Protein AF-A0A816E0A6-F1 (afdb_monomer)

pLDDT: mean 88.67, std 14.46, range [34.38, 98.56]

Nearest PDB structures (foldseek):
  7y8o-assembly1_B  TM=6.678E-01  e=7.120E-07  Streptomyces clavuligerus
  7y8m-assembly1_B  TM=6.899E-01  e=4.432E-06  Streptomyces clavuligerus
  6smt-assembly3_E  TM=6.655E-01  e=1.327E-05  Mycolicibacterium smegmatis MC2 155
  6sle-assembly4_G  TM=6.512E-01  e=1.040E-05  Aspergillus fumigatus Af293
  8bk1-assembly3_D  TM=6.855E-01  e=1.0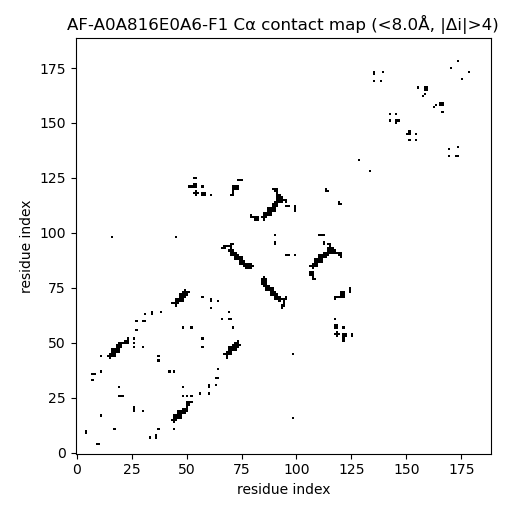54E-04  Amycolatopsis azurea

Foldseek 3Di:
DDDDQVDPLSVQVPAQEAEDEDEQVCLLVVLLVNLVSCVVDVHNRAYEDAYLYALVSQVVSCVSHDQSRYKYKYWADDAWDQPPDAIEIEIEAPCLVVVDVVVNDDSRYHYYYDYHDRRPNSVVVVVVCCVLVVLLVVLVVVLVVCVVVPNNVVVLVCCCVPPVVSSVSNCVSDPCPVPVVPPPPPPDD

Radius of gyration: 22.61 Å; Cα contacts (8 Å, |Δi|>4): 252; chains: 1; bounding box: 58×34×60 Å

InterPro domains:
  IPR008927 6-phosphogluconate dehydrogenase-like, C-terminal domain superfamily [SSF48179] (119-179)
  IPR013328 6-phosphogluconate dehydrogenase, domain 2 [G3DSA:1.10.1040.10] (126-185)
  IPR036291 NAD(P)-binding domain superfamily [SSF51735] (8-117)

Structure (mmCIF, N/CA/C/O backbone):
data_AF-A0A816E0A6-F1
#
_entry.id   AF-A0A816E0A6-F1
#
loop_
_atom_site.group_PDB
_atom_site.id
_atom_site.type_symbol
_atom_site.label_atom_id
_atom_site.label_alt_id
_atom_site.label_comp_id
_atom_site.label_asym_id
_atom_site.label_entity_id
_atom_site.label_seq_id
_atom_site.pdbx_PDB_ins_code
_atom_site.Cartn_x
_atom_site.Cartn_y
_atom_site.Cartn_z
_atom_site.occupancy
_atom_site.B_iso_or_equiv
_atom_site.auth_seq_id
_atom_site.auth_comp_id
_atom_site.auth_asym_id
_atom_site.auth_atom_id
_atom_site.pdbx_PDB_model_num
ATOM 1 N N . GLY A 1 1 ? -9.279 18.408 14.940 1.00 79.19 1 GLY A N 1
ATOM 2 C CA . GLY A 1 1 ? -7.801 18.453 14.982 1.00 79.19 1 GLY A CA 1
ATOM 3 C C . GLY A 1 1 ? -7.264 17.123 15.479 1.00 79.19 1 GLY A C 1
ATOM 4 O O . GLY A 1 1 ? -8.075 16.257 15.780 1.00 79.19 1 GLY A O 1
ATOM 5 N N . ILE A 1 2 ? -5.938 16.960 15.546 1.00 90.94 2 ILE A N 1
ATOM 6 C CA . ILE A 1 2 ? -5.271 15.759 16.088 1.00 90.94 2 ILE A CA 1
ATOM 7 C C . ILE A 1 2 ? -5.113 15.929 17.603 1.00 90.94 2 ILE A C 1
ATOM 9 O O . ILE A 1 2 ? -4.754 17.016 18.053 1.00 90.94 2 ILE A O 1
ATOM 13 N N . ILE A 1 3 ? -5.412 14.882 18.372 1.00 93.88 3 ILE A N 1
ATOM 14 C CA . ILE A 1 3 ? -5.282 14.863 19.833 1.00 93.88 3 ILE A CA 1
ATOM 15 C C . ILE A 1 3 ? -4.375 13.690 20.192 1.00 93.88 3 ILE A C 1
ATOM 17 O O . ILE A 1 3 ? -4.670 12.565 19.796 1.00 93.88 3 ILE A O 1
ATOM 21 N N . ASP A 1 4 ? -3.296 13.961 20.920 1.00 94.62 4 ASP A N 1
ATOM 22 C CA . ASP A 1 4 ? -2.437 12.922 21.487 1.00 94.62 4 ASP A CA 1
ATOM 23 C C . ASP A 1 4 ? -3.166 12.228 22.650 1.00 94.62 4 ASP A C 1
ATOM 25 O O . ASP A 1 4 ? -3.800 12.895 23.472 1.00 94.62 4 ASP A O 1
ATOM 29 N N . THR A 1 5 ? -3.148 10.896 22.681 1.00 92.06 5 THR A N 1
ATOM 30 C CA . THR A 1 5 ? -3.867 10.085 23.675 1.00 92.06 5 THR A CA 1
ATOM 31 C C . THR A 1 5 ? -2.972 9.560 24.794 1.00 92.06 5 THR A C 1
ATOM 33 O O . THR A 1 5 ? -3.483 8.864 25.663 1.00 92.06 5 THR A O 1
ATOM 36 N N . GLU A 1 6 ? -1.673 9.884 24.813 1.00 92.38 6 GLU A N 1
ATOM 37 C CA . GLU A 1 6 ? -0.671 9.510 25.841 1.00 92.38 6 GLU A CA 1
ATOM 38 C C . GLU A 1 6 ? -0.468 7.989 26.081 1.00 92.38 6 GLU A C 1
ATOM 40 O O . GLU A 1 6 ? 0.557 7.583 26.626 1.00 92.38 6 GLU A O 1
ATOM 45 N N . SER A 1 7 ? -1.404 7.129 25.656 1.00 92.38 7 SER A N 1
ATOM 46 C CA . SER A 1 7 ? -1.396 5.666 25.781 1.00 92.38 7 SER A CA 1
ATOM 47 C C . SER A 1 7 ? -2.252 4.989 24.698 1.00 92.38 7 SER A C 1
ATOM 49 O O . SER A 1 7 ? -3.134 5.612 24.091 1.00 92.38 7 SER A O 1
ATOM 51 N N . ASP A 1 8 ? -2.011 3.693 24.480 1.00 92.12 8 ASP A N 1
ATOM 52 C CA . ASP A 1 8 ? -2.797 2.859 23.563 1.00 92.12 8 ASP A CA 1
ATOM 53 C C . ASP A 1 8 ? -4.211 2.598 24.107 1.00 92.12 8 ASP A C 1
ATOM 55 O O . ASP A 1 8 ? -5.175 2.535 23.343 1.00 92.12 8 ASP A O 1
ATOM 59 N N . GLU A 1 9 ? -4.362 2.459 25.425 1.00 90.88 9 GLU A N 1
ATOM 60 C CA . GLU A 1 9 ? -5.650 2.228 26.076 1.00 90.88 9 GLU A CA 1
ATOM 61 C C . GLU A 1 9 ? -6.596 3.412 25.896 1.00 90.88 9 GLU A C 1
ATOM 63 O O . GLU A 1 9 ? -7.768 3.220 25.564 1.00 90.88 9 GLU A O 1
ATOM 68 N N . GLU A 1 10 ? -6.096 4.635 26.073 1.00 92.00 10 GLU A N 1
ATOM 69 C CA . GLU A 1 10 ? -6.901 5.837 25.864 1.00 92.00 10 GLU A CA 1
ATOM 70 C C . GLU A 1 10 ? -7.250 6.025 24.385 1.00 92.00 10 GLU A C 1
ATOM 72 O O . GLU A 1 10 ? -8.363 6.452 24.066 1.00 92.00 10 GLU A O 1
ATOM 77 N N . LEU A 1 11 ? -6.349 5.642 23.471 1.00 92.81 11 LEU A N 1
ATOM 78 C CA . LEU A 1 11 ? -6.656 5.611 22.042 1.00 92.81 11 LEU A CA 1
ATOM 79 C C . LEU A 1 11 ? -7.817 4.655 21.751 1.00 92.81 11 LEU A C 1
ATOM 81 O O . LEU A 1 11 ? -8.803 5.052 21.132 1.00 92.81 11 LEU A O 1
ATOM 85 N N . LEU A 1 12 ? -7.736 3.419 22.246 1.00 91.44 12 LEU A N 1
ATOM 86 C CA . LEU A 1 12 ? -8.767 2.394 22.063 1.00 91.44 12 LEU A CA 1
ATOM 87 C C . LEU A 1 12 ? -10.102 2.765 22.715 1.00 91.44 12 LEU A C 1
ATOM 89 O O . LEU A 1 12 ? -11.156 2.412 22.196 1.00 91.44 12 LEU A O 1
ATOM 93 N N . ARG A 1 13 ? -10.082 3.503 23.830 1.00 89.50 13 ARG A N 1
ATOM 94 C CA . ARG A 1 13 ? -11.302 3.993 24.489 1.00 89.50 13 ARG A CA 1
ATOM 95 C C . ARG A 1 13 ? -12.028 5.056 23.661 1.00 89.50 13 ARG A C 1
ATOM 97 O O . ARG A 1 13 ? -13.235 5.233 23.819 1.00 89.50 13 ARG A O 1
ATOM 104 N N . ARG A 1 14 ? -11.298 5.806 22.832 1.00 91.00 14 ARG A N 1
ATOM 105 C CA . ARG A 1 14 ? -11.819 6.960 22.083 1.00 91.00 14 ARG A CA 1
ATOM 106 C C . ARG A 1 14 ? -12.062 6.685 20.604 1.00 91.00 14 ARG A C 1
ATOM 108 O O . ARG A 1 14 ? -12.790 7.459 19.987 1.00 91.00 14 ARG A O 1
ATOM 115 N N . ALA A 1 15 ? -11.435 5.658 20.038 1.00 92.31 15 ALA A N 1
ATOM 116 C CA . ALA A 1 15 ? -11.454 5.389 18.608 1.00 92.31 15 ALA A CA 1
ATOM 117 C C . ALA A 1 15 ? -12.214 4.100 18.263 1.00 92.31 15 ALA A C 1
ATOM 119 O O . ALA A 1 15 ? -11.897 3.011 18.742 1.00 92.31 15 ALA A O 1
ATOM 120 N N . ASP A 1 16 ? -13.164 4.222 17.336 1.00 92.38 16 ASP A N 1
ATOM 121 C CA . ASP A 1 16 ? -13.840 3.078 16.713 1.00 92.38 16 ASP A CA 1
ATOM 122 C C . ASP A 1 16 ? -12.975 2.412 15.628 1.00 92.38 16 ASP A C 1
ATOM 124 O O . ASP A 1 16 ? -13.177 1.247 15.285 1.00 92.38 16 ASP A O 1
ATOM 128 N N . ILE A 1 17 ? -12.010 3.149 15.069 1.00 95.19 17 ILE A N 1
ATOM 129 C CA . ILE A 1 17 ? -11.113 2.697 14.001 1.00 95.19 17 ILE A CA 1
ATOM 130 C C . ILE A 1 17 ? -9.689 3.160 14.312 1.00 95.19 17 ILE A C 1
ATOM 132 O O . ILE A 1 17 ? -9.453 4.345 14.549 1.00 95.19 17 ILE A O 1
ATOM 136 N N . ILE A 1 18 ? -8.738 2.230 14.260 1.00 95.94 18 ILE A N 1
ATOM 137 C CA . ILE A 1 18 ? -7.301 2.483 14.388 1.00 95.94 18 ILE A CA 1
ATOM 138 C C . ILE A 1 18 ? -6.662 2.335 13.012 1.00 95.94 18 ILE A C 1
ATOM 140 O O . ILE A 1 18 ? -6.684 1.251 12.438 1.00 95.94 18 ILE A O 1
ATOM 144 N N . LEU A 1 19 ? -6.069 3.409 12.492 1.00 96.50 19 LEU A N 1
ATOM 145 C CA . LEU A 1 19 ? -5.290 3.369 11.253 1.00 96.50 19 LEU A CA 1
ATOM 146 C C . LEU A 1 19 ? -3.807 3.195 11.596 1.00 96.50 19 LEU A C 1
ATOM 148 O O . LEU A 1 19 ? -3.191 4.102 12.154 1.00 96.50 19 LEU A O 1
ATOM 152 N N . SER A 1 20 ? -3.227 2.041 11.271 1.00 97.75 20 SER A N 1
ATOM 153 C CA . SER A 1 20 ? -1.805 1.770 11.494 1.00 97.75 20 SER A CA 1
ATOM 154 C C . SER A 1 20 ? -0.983 2.145 10.266 1.00 97.75 20 SER A C 1
ATOM 156 O O . SER A 1 20 ? -1.036 1.461 9.244 1.00 97.75 20 SER A O 1
ATOM 158 N N . ILE A 1 21 ? -0.230 3.242 10.378 1.00 96.38 21 ILE A N 1
ATOM 159 C CA . ILE A 1 21 ? 0.693 3.742 9.353 1.00 96.38 21 ILE A CA 1
ATOM 160 C C . ILE A 1 21 ? 2.046 4.001 10.027 1.00 96.38 21 ILE A C 1
ATOM 162 O O . ILE A 1 21 ? 2.329 5.098 10.505 1.00 96.38 21 ILE A O 1
ATOM 166 N N . VAL A 1 22 ? 2.869 2.963 10.098 1.00 96.94 22 VAL A N 1
ATOM 167 C CA . VAL A 1 22 ? 4.199 2.949 10.717 1.00 96.94 22 VAL A CA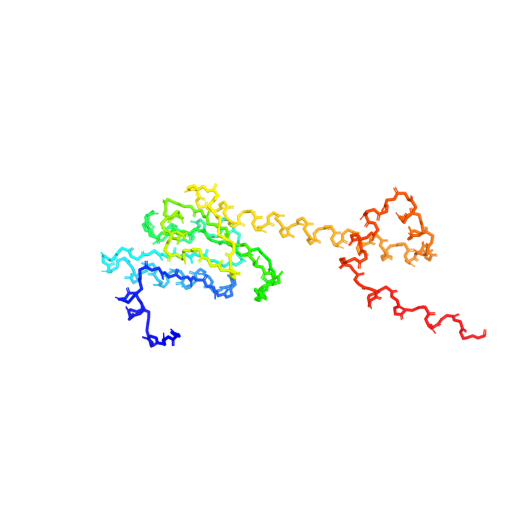 1
ATOM 168 C C . VAL A 1 22 ? 5.245 2.421 9.731 1.00 96.94 22 VAL A C 1
ATOM 170 O O . VAL A 1 22 ? 4.959 2.165 8.556 1.00 96.94 22 VAL A O 1
ATOM 173 N N . SER A 1 23 ? 6.495 2.273 10.176 1.00 96.12 23 SER A N 1
ATOM 174 C CA . SER A 1 23 ? 7.504 1.617 9.346 1.00 96.12 23 SER A CA 1
ATOM 175 C C . SER A 1 23 ? 7.166 0.124 9.155 1.00 96.12 23 SER A C 1
ATOM 177 O O . SER A 1 23 ? 6.683 -0.523 10.089 1.00 96.12 23 SER A O 1
ATOM 179 N N . PRO A 1 24 ? 7.447 -0.483 7.982 1.00 94.94 24 PRO A N 1
ATOM 180 C CA . PRO A 1 24 ? 7.173 -1.907 7.751 1.00 94.94 24 PRO A CA 1
ATOM 181 C C . PRO A 1 24 ? 7.805 -2.845 8.790 1.00 94.94 24 PRO A C 1
ATOM 183 O O . PRO A 1 24 ? 7.239 -3.886 9.108 1.00 94.94 24 PRO A O 1
ATOM 186 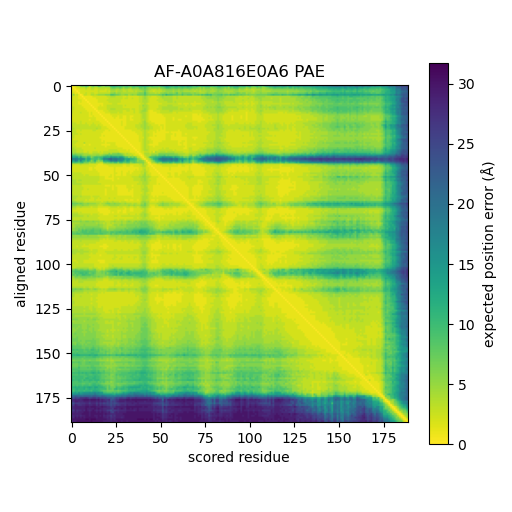N N . SER A 1 25 ? 8.962 -2.467 9.344 1.00 96.44 25 SER A N 1
ATOM 187 C CA . SER A 1 25 ? 9.650 -3.207 10.408 1.00 96.44 25 SER A CA 1
ATOM 188 C C . SER A 1 25 ? 8.911 -3.197 11.747 1.00 96.44 25 SER A C 1
ATOM 190 O O . SER A 1 25 ? 9.100 -4.108 12.547 1.00 96.44 25 SER A O 1
ATOM 192 N N . GLU A 1 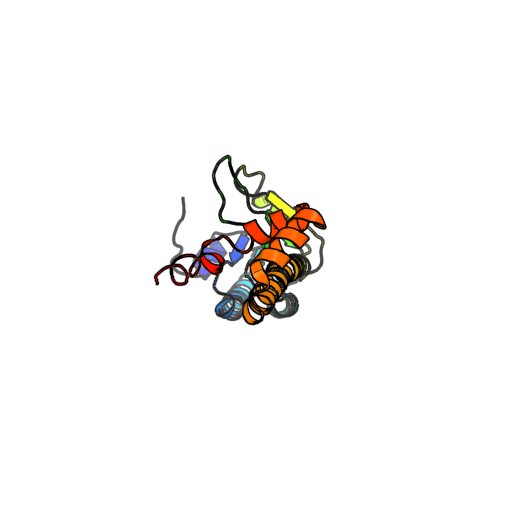26 ? 8.080 -2.187 12.003 1.00 97.75 26 GLU A N 1
ATOM 193 C CA . GLU A 1 26 ? 7.346 -2.026 13.263 1.00 97.75 26 GLU A CA 1
ATOM 194 C C . GLU A 1 26 ? 5.914 -2.560 13.189 1.00 97.75 26 GLU A C 1
ATOM 196 O O . GLU A 1 26 ? 5.327 -2.850 14.232 1.00 97.75 26 GLU A O 1
ATOM 201 N N . ALA A 1 27 ? 5.367 -2.736 11.981 1.00 97.75 27 ALA A N 1
ATOM 202 C CA . ALA A 1 27 ? 3.973 -3.117 11.743 1.00 97.75 27 ALA A CA 1
ATOM 203 C C . ALA A 1 27 ? 3.522 -4.312 12.602 1.00 97.75 27 ALA A C 1
ATOM 205 O O . ALA A 1 27 ? 2.529 -4.224 13.322 1.00 97.75 27 ALA A O 1
ATOM 206 N N . ALA A 1 28 ? 4.297 -5.402 12.605 1.00 97.69 28 ALA A N 1
ATOM 207 C CA . ALA A 1 28 ? 3.969 -6.598 13.379 1.00 97.69 28 ALA A CA 1
ATOM 208 C C . ALA A 1 28 ? 4.015 -6.361 14.899 1.00 97.69 28 ALA A C 1
ATOM 210 O O . ALA A 1 28 ? 3.141 -6.832 15.624 1.00 97.69 28 ALA A O 1
ATOM 211 N N . ALA A 1 29 ? 5.010 -5.613 15.386 1.00 97.69 29 ALA A N 1
ATOM 212 C CA . ALA A 1 29 ? 5.160 -5.321 16.812 1.00 97.69 29 ALA A CA 1
ATOM 213 C C . ALA A 1 29 ? 4.011 -4.438 17.323 1.00 97.69 29 ALA A C 1
ATOM 215 O O . ALA A 1 29 ? 3.419 -4.729 18.364 1.00 97.69 29 ALA A O 1
ATOM 216 N N . VAL A 1 30 ? 3.662 -3.395 16.565 1.00 97.56 30 VAL A N 1
ATOM 217 C CA . VAL A 1 30 ? 2.544 -2.498 16.881 1.00 97.56 30 VAL A CA 1
ATOM 218 C C . VAL A 1 30 ? 1.224 -3.260 16.836 1.00 97.56 30 VAL A C 1
ATOM 220 O O . VAL A 1 30 ? 0.448 -3.193 17.786 1.00 97.56 30 VAL A O 1
ATO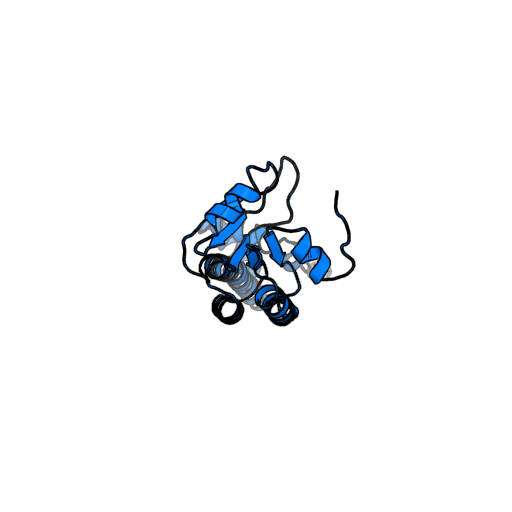M 223 N N . ALA A 1 31 ? 0.969 -4.039 15.787 1.00 97.25 31 ALA A N 1
ATOM 224 C CA . ALA A 1 31 ? -0.269 -4.799 15.683 1.00 97.25 31 ALA A CA 1
ATOM 225 C C . ALA A 1 31 ? -0.405 -5.846 16.799 1.00 97.25 31 ALA A C 1
ATOM 227 O O . ALA A 1 31 ? -1.470 -5.967 17.398 1.00 97.25 31 ALA A O 1
ATOM 228 N N . HIS A 1 32 ? 0.679 -6.539 17.164 1.00 95.94 32 HIS A N 1
ATOM 229 C CA . HIS A 1 32 ? 0.661 -7.460 18.299 1.00 95.94 32 HIS A CA 1
ATOM 230 C C . HIS A 1 32 ? 0.328 -6.737 19.614 1.00 95.94 32 HIS A C 1
ATOM 232 O O . HIS A 1 32 ? -0.514 -7.212 20.379 1.00 95.94 32 HIS A O 1
ATOM 238 N N . ARG A 1 33 ? 0.916 -5.558 19.855 1.00 95.12 33 ARG A N 1
ATOM 239 C CA . ARG A 1 33 ? 0.601 -4.714 21.017 1.00 95.12 33 ARG A CA 1
ATOM 240 C C . ARG A 1 33 ? -0.896 -4.385 21.075 1.00 95.12 33 ARG A C 1
ATOM 242 O O . ARG A 1 33 ? -1.542 -4.698 22.073 1.00 95.12 33 ARG A O 1
ATOM 249 N N . PHE A 1 34 ? -1.473 -3.884 19.981 1.00 95.12 34 PHE A N 1
ATOM 250 C CA . PHE A 1 34 ? -2.905 -3.564 19.901 1.00 95.12 34 PHE A CA 1
ATOM 251 C C . PHE A 1 34 ? -3.811 -4.792 20.029 1.00 95.12 34 PHE A C 1
ATOM 253 O O . PHE A 1 34 ? -4.808 -4.728 20.746 1.00 95.12 34 PHE A O 1
ATOM 260 N N . SER A 1 35 ? -3.448 -5.926 19.424 1.00 94.50 35 SER A N 1
ATOM 261 C CA . SER A 1 35 ? -4.229 -7.166 19.525 1.00 94.50 35 SER A CA 1
ATOM 262 C C . SER A 1 35 ? -4.430 -7.604 20.981 1.00 94.50 35 SER A C 1
ATOM 264 O O . SER A 1 35 ? -5.528 -8.000 21.373 1.00 94.50 35 SER A O 1
ATOM 266 N N . ARG A 1 36 ? -3.406 -7.430 21.832 1.00 92.62 36 ARG A N 1
ATOM 267 C CA . ARG A 1 36 ? -3.487 -7.741 23.264 1.00 92.62 36 ARG A CA 1
ATOM 268 C C . ARG A 1 36 ? -4.456 -6.810 23.986 1.00 92.62 36 ARG A C 1
ATOM 270 O O . ARG A 1 36 ? -5.330 -7.304 24.693 1.00 92.62 36 ARG A O 1
ATOM 277 N N . HIS A 1 37 ? -4.360 -5.497 23.782 1.00 90.81 37 HIS A N 1
ATOM 278 C CA . HIS A 1 37 ? -5.283 -4.542 24.409 1.00 90.81 37 HIS A CA 1
ATOM 279 C C . HIS A 1 37 ? -6.734 -4.741 23.938 1.00 90.81 37 HIS A C 1
ATOM 281 O O . HIS A 1 37 ? -7.658 -4.697 24.750 1.00 90.81 37 HIS A O 1
ATOM 287 N N . MET A 1 38 ? -6.939 -5.033 22.652 1.00 90.62 38 MET A N 1
ATOM 288 C CA . MET A 1 38 ? -8.262 -5.293 22.073 1.00 90.62 38 MET A CA 1
ATOM 289 C C . MET A 1 38 ? -8.853 -6.637 22.516 1.00 90.62 38 MET A C 1
ATOM 291 O O . MET A 1 38 ? -10.063 -6.757 22.641 1.00 90.62 38 MET A O 1
ATOM 295 N N . SER A 1 39 ? -8.033 -7.645 22.819 1.00 85.38 39 SER A N 1
ATOM 296 C CA . SER A 1 39 ? -8.538 -8.905 23.388 1.00 85.38 39 SER A CA 1
ATOM 297 C C . SER A 1 39 ? -9.077 -8.744 24.819 1.00 85.38 39 SER A C 1
ATOM 299 O O . SER A 1 39 ? -9.993 -9.458 25.228 1.00 85.38 39 SER A O 1
ATOM 301 N N . LEU A 1 40 ? -8.525 -7.790 25.578 1.00 78.69 40 LEU A N 1
ATOM 302 C CA . LEU A 1 40 ? -8.908 -7.504 26.964 1.00 78.69 40 LEU A CA 1
ATOM 303 C C . LEU A 1 40 ? -10.135 -6.586 27.046 1.00 78.69 40 LEU A C 1
ATOM 305 O O . LEU A 1 40 ? -10.950 -6.717 27.959 1.00 78.69 40 LEU A O 1
ATOM 309 N N . ASN A 1 41 ? -10.286 -5.688 26.073 1.00 66.94 41 ASN A N 1
ATOM 310 C CA . ASN A 1 41 ? -11.394 -4.749 25.976 1.00 66.94 41 ASN A CA 1
ATOM 311 C C . ASN A 1 41 ? -12.390 -5.231 24.917 1.00 66.94 41 ASN A C 1
ATOM 313 O O . ASN A 1 41 ? -12.096 -5.178 23.732 1.00 66.94 41 ASN A O 1
ATOM 317 N N . ARG A 1 42 ? -13.600 -5.648 25.317 1.00 62.81 42 ARG A N 1
ATOM 318 C CA . ARG A 1 42 ? -14.673 -6.109 24.402 1.00 62.81 42 ARG A CA 1
ATOM 319 C C . ARG A 1 42 ? -15.307 -4.987 23.551 1.00 62.81 42 ARG A C 1
ATOM 321 O O . ARG A 1 42 ? -16.525 -4.946 23.391 1.00 62.81 42 ARG A O 1
ATOM 328 N N . GLY A 1 43 ? -14.509 -4.038 23.073 1.00 67.50 43 GLY A N 1
ATOM 329 C CA . GLY A 1 43 ? -14.946 -2.970 22.180 1.00 67.50 43 GLY A CA 1
ATOM 330 C C . GLY A 1 43 ? -15.091 -3.450 20.734 1.00 67.50 43 GLY A C 1
ATOM 331 O O . GLY A 1 43 ? -14.488 -4.440 20.332 1.00 67.50 43 GLY A O 1
ATOM 332 N N . ASN A 1 44 ? -15.862 -2.704 19.940 1.00 81.94 44 ASN A N 1
ATOM 333 C CA . ASN A 1 44 ? -16.060 -2.940 18.502 1.00 81.94 44 ASN A CA 1
ATOM 334 C C . ASN A 1 44 ? -15.016 -2.210 17.631 1.00 81.94 44 ASN A C 1
ATOM 336 O O . ASN A 1 44 ? -15.306 -1.864 16.481 1.00 81.94 44 ASN A O 1
ATOM 340 N N . THR A 1 45 ? -13.835 -1.923 18.186 1.00 92.81 45 THR A N 1
ATOM 341 C CA . THR A 1 45 ? -12.779 -1.191 17.483 1.00 92.81 45 THR A CA 1
ATOM 342 C C . THR A 1 45 ? -12.215 -2.037 16.344 1.00 92.81 45 THR A C 1
ATOM 344 O O . THR A 1 45 ? -11.977 -3.234 16.507 1.00 92.81 45 THR A O 1
ATOM 347 N N . ILE A 1 46 ? -11.985 -1.413 15.190 1.00 96.00 46 ILE A N 1
ATOM 348 C CA . ILE A 1 46 ? -11.401 -2.061 14.012 1.00 96.00 46 ILE A CA 1
ATOM 349 C C . ILE A 1 46 ? -9.959 -1.588 13.850 1.00 96.00 46 ILE A C 1
ATOM 351 O O . ILE A 1 46 ? -9.702 -0.389 13.749 1.00 96.00 46 ILE A O 1
ATOM 355 N N . TYR A 1 47 ? -9.021 -2.528 13.793 1.00 97.44 47 TYR A N 1
ATOM 356 C CA . TYR A 1 47 ? -7.635 -2.265 13.436 1.00 97.44 47 TYR A CA 1
ATOM 357 C C . TYR A 1 47 ? -7.467 -2.349 11.918 1.00 97.44 47 TYR A C 1
ATOM 359 O O . TYR A 1 47 ? -7.767 -3.374 11.309 1.00 97.44 47 TYR A O 1
ATOM 367 N N . VAL A 1 48 ? -6.983 -1.275 11.303 1.00 98.25 48 VAL A N 1
ATOM 368 C CA . VAL A 1 48 ? -6.708 -1.201 9.868 1.00 98.25 48 VAL A CA 1
ATOM 369 C C . VAL A 1 48 ? -5.200 -1.159 9.677 1.00 98.25 48 VAL A C 1
ATOM 371 O O . VAL A 1 48 ? -4.548 -0.166 10.009 1.00 98.25 48 VAL A O 1
ATOM 374 N N . ASP A 1 49 ? -4.636 -2.238 9.151 1.00 98.19 49 ASP A N 1
ATOM 375 C CA . ASP A 1 49 ? -3.221 -2.297 8.798 1.00 98.19 49 ASP A CA 1
ATOM 376 C C . ASP A 1 49 ? -3.013 -1.619 7.446 1.00 98.19 49 ASP A C 1
ATOM 378 O O . ASP A 1 49 ? -3.451 -2.139 6.431 1.00 98.19 49 ASP A O 1
ATOM 382 N N . MET A 1 50 ? -2.383 -0.443 7.426 1.00 97.50 50 MET A N 1
ATOM 383 C CA . MET A 1 50 ? -2.109 0.317 6.200 1.00 97.50 50 MET A CA 1
ATOM 384 C C . MET A 1 50 ? -0.614 0.346 5.856 1.00 97.50 50 MET A C 1
ATOM 386 O O . MET A 1 50 ? -0.146 1.214 5.108 1.00 97.50 50 MET A O 1
ATOM 390 N N . ASN A 1 51 ? 0.160 -0.573 6.435 1.00 97.50 51 ASN A N 1
ATOM 391 C CA . ASN A 1 51 ? 1.609 -0.588 6.317 1.00 97.50 51 ASN A CA 1
ATOM 392 C C . ASN A 1 51 ? 2.066 -1.165 4.970 1.00 97.50 51 ASN A C 1
ATOM 394 O O . ASN A 1 51 ? 1.410 -1.999 4.351 1.00 97.50 51 ASN A O 1
ATOM 398 N N . ALA A 1 52 ? 3.248 -0.754 4.504 1.00 94.75 52 ALA A N 1
ATOM 399 C CA . ALA A 1 52 ? 3.832 -1.271 3.264 1.00 94.75 52 ALA A CA 1
ATOM 400 C C . ALA A 1 52 ? 4.500 -2.646 3.479 1.00 94.75 52 ALA A C 1
ATOM 402 O O . ALA A 1 52 ? 5.725 -2.764 3.407 1.00 94.75 52 ALA A O 1
ATOM 403 N N . ILE A 1 53 ? 3.693 -3.672 3.755 1.00 96.88 53 ILE A N 1
ATOM 404 C CA . ILE A 1 53 ? 4.127 -5.048 4.042 1.00 96.88 53 ILE A CA 1
ATOM 405 C C . ILE A 1 53 ? 3.581 -6.053 3.016 1.00 96.88 53 ILE A C 1
ATOM 407 O O . ILE A 1 53 ? 2.765 -5.720 2.159 1.00 96.88 53 ILE A O 1
ATOM 411 N N . ALA A 1 54 ? 4.084 -7.289 3.058 1.00 96.81 54 ALA A N 1
ATOM 412 C CA . ALA A 1 54 ? 3.638 -8.346 2.156 1.00 96.81 54 ALA A CA 1
ATOM 413 C C . ALA A 1 54 ? 2.261 -8.904 2.574 1.00 96.81 54 ALA A C 1
ATOM 415 O O . ALA A 1 54 ? 1.960 -8.928 3.772 1.00 96.81 54 ALA A O 1
ATOM 416 N N . PRO A 1 55 ? 1.467 -9.451 1.631 1.00 97.69 55 PRO A N 1
ATOM 417 C CA . PRO A 1 55 ? 0.182 -10.089 1.935 1.00 97.69 55 PRO A CA 1
ATOM 418 C C . PRO A 1 55 ? 0.289 -11.162 3.021 1.00 97.69 55 PRO A C 1
ATOM 420 O O . PRO A 1 55 ? -0.517 -11.216 3.940 1.00 97.69 55 PRO A O 1
ATOM 423 N N . GLN A 1 56 ? 1.340 -11.984 2.975 1.00 97.94 56 GLN A N 1
ATOM 424 C CA . GLN A 1 56 ? 1.575 -13.025 3.975 1.00 97.94 56 GLN A CA 1
ATOM 425 C C . GLN A 1 56 ? 1.818 -12.432 5.368 1.00 97.94 56 GLN A C 1
ATOM 427 O O . GLN A 1 56 ? 1.386 -13.006 6.366 1.00 97.94 56 GLN A O 1
ATOM 432 N N . THR A 1 57 ? 2.488 -11.277 5.442 1.00 97.75 57 THR A N 1
ATOM 433 C CA . THR A 1 57 ? 2.742 -10.578 6.703 1.00 97.75 57 THR A CA 1
ATOM 434 C C . THR A 1 57 ? 1.447 -10.025 7.284 1.00 97.75 57 THR A C 1
ATOM 436 O O . THR A 1 57 ? 1.184 -10.277 8.456 1.00 97.75 57 THR A O 1
ATOM 439 N N . THR A 1 58 ? 0.611 -9.344 6.490 1.00 98.19 58 THR A N 1
ATOM 440 C CA . THR A 1 58 ? -0.669 -8.826 7.007 1.00 98.19 58 THR A CA 1
ATOM 441 C C . THR A 1 58 ? -1.620 -9.961 7.404 1.00 98.19 58 THR A C 1
ATOM 443 O O . THR A 1 58 ? -2.210 -9.904 8.478 1.00 98.19 58 THR A O 1
ATOM 446 N N . CYS A 1 59 ? -1.666 -11.076 6.659 1.00 97.94 59 CYS A N 1
ATOM 447 C CA . CYS A 1 59 ? -2.431 -12.262 7.067 1.00 97.94 59 CYS A CA 1
ATOM 448 C C . CYS A 1 59 ? -1.939 -12.854 8.399 1.00 97.94 59 CYS A C 1
ATOM 450 O O . CYS A 1 59 ? -2.745 -13.224 9.251 1.00 97.94 59 CYS A O 1
ATOM 452 N N . SER A 1 60 ? -0.619 -12.920 8.608 1.00 98.00 60 SER A N 1
ATOM 453 C CA . SER A 1 60 ? -0.039 -13.379 9.877 1.00 98.00 60 SER A CA 1
ATOM 454 C C . SER A 1 60 ? -0.284 -12.406 11.032 1.00 98.00 60 SER A C 1
ATOM 456 O O . SER A 1 60 ? -0.313 -12.822 12.187 1.00 98.00 60 SER A O 1
ATOM 458 N N . ILE A 1 61 ? -0.410 -11.110 10.752 1.00 97.75 61 ILE A N 1
ATOM 459 C CA . ILE A 1 61 ? -0.787 -10.117 11.755 1.00 97.75 61 ILE A CA 1
ATOM 460 C C . ILE A 1 61 ? -2.266 -10.289 12.112 1.00 97.75 61 ILE A C 1
ATOM 462 O O . ILE A 1 61 ? -2.593 -10.370 13.297 1.00 97.75 61 ILE A O 1
ATOM 466 N N . ALA A 1 62 ? -3.130 -10.410 11.103 1.00 97.44 62 ALA A N 1
ATOM 467 C CA . ALA A 1 62 ? -4.574 -10.553 11.244 1.00 97.44 62 ALA A CA 1
ATOM 468 C C . ALA A 1 62 ? -4.971 -11.752 12.113 1.00 97.44 62 ALA A C 1
ATOM 470 O O . ALA A 1 62 ? -5.940 -11.660 12.858 1.00 97.44 62 ALA A O 1
ATOM 471 N N . SER A 1 63 ? -4.194 -12.842 12.108 1.00 96.31 63 SER A N 1
ATOM 472 C CA . SER A 1 63 ? -4.466 -14.016 12.953 1.00 96.31 63 SER A CA 1
ATOM 473 C C . SER A 1 63 ? -4.370 -13.751 14.462 1.00 96.31 63 SER A C 1
ATOM 475 O O . SER A 1 63 ? -4.756 -14.609 15.251 1.00 96.31 63 SER A O 1
ATOM 477 N N . ASN A 1 64 ? -3.836 -12.599 14.882 1.00 94.88 64 ASN A N 1
ATOM 478 C CA . ASN A 1 64 ? -3.829 -12.177 16.288 1.00 94.88 64 ASN A CA 1
ATOM 479 C C . ASN A 1 64 ? -5.119 -11.447 16.696 1.00 94.88 64 ASN A C 1
ATOM 481 O O . ASN A 1 64 ? -5.310 -11.162 17.876 1.00 94.88 64 ASN A O 1
ATOM 485 N N . PHE A 1 65 ? -5.986 -11.121 15.739 1.00 94.62 65 PHE A N 1
ATOM 486 C CA . PHE A 1 65 ? -7.233 -10.402 15.954 1.00 94.62 65 PHE A CA 1
ATOM 487 C C . PHE A 1 65 ? -8.427 -11.329 15.723 1.00 94.62 65 PHE A C 1
ATOM 489 O O . PHE A 1 65 ? -8.347 -12.316 14.990 1.00 94.62 65 PHE A O 1
ATOM 496 N N . SER A 1 66 ? -9.566 -10.987 16.324 1.00 90.81 66 SER A N 1
ATOM 497 C CA . SER A 1 66 ? -10.849 -11.533 15.881 1.00 90.81 66 SER A CA 1
ATOM 498 C C . SER A 1 66 ? -11.095 -11.135 14.425 1.00 90.81 66 SER A C 1
ATOM 500 O O . SER A 1 66 ? -10.724 -10.038 14.011 1.00 90.81 66 SER A O 1
ATOM 502 N N . GLU A 1 67 ? -11.764 -12.000 13.667 1.00 83.00 67 GLU A N 1
ATOM 503 C CA . GLU A 1 67 ? -12.007 -11.807 12.230 1.00 83.00 67 GLU A CA 1
ATOM 504 C C . GLU A 1 67 ? -12.710 -10.472 11.907 1.00 83.00 67 GLU A C 1
ATOM 506 O O . GLU A 1 67 ? -12.421 -9.838 10.897 1.00 83.00 67 GLU A O 1
ATOM 511 N N . ASP A 1 68 ? -13.563 -10.001 12.819 1.00 87.75 68 ASP A N 1
ATOM 512 C CA . ASP A 1 68 ? -14.325 -8.752 12.706 1.00 87.75 68 ASP A CA 1
ATOM 513 C C . ASP A 1 68 ? -13.582 -7.515 13.268 1.00 87.75 68 ASP A C 1
ATOM 515 O O . ASP A 1 68 ? -14.120 -6.409 13.331 1.00 87.75 68 ASP A O 1
ATOM 519 N N . CYS A 1 69 ? -12.330 -7.667 13.699 1.00 93.88 69 CYS A N 1
ATOM 520 C CA . CYS A 1 69 ? -11.537 -6.584 14.290 1.00 93.88 69 CYS A CA 1
ATOM 521 C C . CYS A 1 69 ? -10.359 -6.152 13.413 1.00 93.88 69 CYS A C 1
ATOM 523 O O . CYS A 1 69 ? -9.580 -5.303 13.846 1.00 93.88 69 CYS A O 1
ATOM 525 N N . PHE A 1 70 ? -10.216 -6.711 12.209 1.00 97.06 70 PHE A N 1
ATOM 526 C CA . PHE A 1 70 ? -9.073 -6.451 11.340 1.00 97.06 70 PHE A CA 1
ATOM 527 C C . PHE A 1 70 ? -9.490 -6.145 9.899 1.00 97.06 70 PHE A C 1
ATOM 529 O O . PHE A 1 70 ? -10.355 -6.808 9.326 1.00 97.06 70 PHE A O 1
ATOM 536 N N . VAL A 1 71 ? -8.845 -5.146 9.302 1.00 98.38 71 VAL A N 1
ATOM 537 C CA . VAL A 1 71 ? -8.966 -4.791 7.885 1.00 98.38 71 VAL A CA 1
ATOM 538 C C . VAL A 1 71 ? -7.564 -4.610 7.310 1.00 98.38 71 VAL A C 1
ATOM 540 O O . VAL A 1 71 ? -6.733 -3.911 7.887 1.00 98.38 71 VAL A O 1
ATOM 543 N N . ASP A 1 72 ? -7.316 -5.227 6.158 1.00 98.56 72 ASP A N 1
ATOM 544 C CA . ASP A 1 72 ? -6.114 -4.997 5.355 1.00 98.56 72 ASP A CA 1
ATOM 545 C C . ASP A 1 72 ? -6.312 -3.735 4.514 1.00 98.56 72 ASP A C 1
ATOM 547 O O . ASP A 1 72 ? -7.321 -3.586 3.822 1.00 98.56 72 ASP A O 1
ATOM 551 N N . GLY A 1 73 ? -5.357 -2.819 4.587 1.00 98.06 73 GLY A N 1
ATOM 552 C CA . GLY A 1 73 ? -5.352 -1.557 3.877 1.00 98.06 73 GLY A CA 1
ATOM 553 C C . GLY A 1 73 ? -4.041 -1.328 3.133 1.00 98.06 73 GLY A C 1
ATOM 554 O O . GLY A 1 73 ? -2.959 -1.722 3.554 1.00 98.06 73 GLY A O 1
ATOM 555 N N . SER A 1 74 ? -4.106 -0.622 2.010 1.00 97.19 74 SER A N 1
ATOM 556 C CA . SER A 1 74 ? -2.902 -0.175 1.316 1.00 97.19 74 SER A CA 1
ATOM 557 C C . SER A 1 74 ? -3.078 1.199 0.692 1.00 97.19 74 SER A C 1
ATOM 559 O O . SER A 1 74 ? -4.170 1.586 0.283 1.00 97.19 74 SER A O 1
ATOM 561 N N . ILE A 1 75 ? -1.975 1.944 0.604 1.00 96.31 75 ILE A N 1
ATOM 562 C CA . ILE A 1 75 ? -1.947 3.292 0.032 1.00 96.31 75 ILE A CA 1
ATOM 563 C C . ILE A 1 75 ? -1.171 3.253 -1.283 1.00 96.31 75 ILE A C 1
ATOM 565 O O . ILE A 1 75 ? 0.030 2.954 -1.314 1.00 96.31 75 ILE A O 1
ATOM 569 N N . VAL A 1 76 ? -1.830 3.574 -2.394 1.00 95.19 76 VAL A N 1
ATOM 570 C CA . VAL A 1 76 ? -1.226 3.694 -3.725 1.00 95.19 76 VAL A CA 1
ATOM 571 C C . VAL A 1 76 ? -1.238 5.154 -4.155 1.00 95.19 76 VAL A C 1
ATOM 573 O O . VAL A 1 76 ? -2.290 5.737 -4.390 1.00 95.19 76 VAL A O 1
ATOM 576 N N . GLY A 1 77 ? -0.048 5.728 -4.308 1.00 91.69 77 GLY A N 1
ATOM 577 C CA . GLY A 1 77 ? 0.112 7.077 -4.828 1.00 91.69 77 GLY A CA 1
ATOM 578 C C . GLY A 1 77 ? 1.160 7.886 -4.087 1.00 91.69 77 GLY A C 1
ATOM 579 O O . GLY A 1 77 ? 1.819 7.392 -3.171 1.00 91.69 77 GLY A O 1
ATOM 580 N N . LEU A 1 78 ? 1.315 9.129 -4.530 1.00 90.44 78 LEU A N 1
ATOM 581 C CA . LEU A 1 78 ? 2.051 10.168 -3.813 1.00 90.44 78 LEU A CA 1
ATOM 582 C C . LEU A 1 78 ? 1.184 10.758 -2.685 1.00 90.44 78 LEU A C 1
ATOM 584 O O . LEU A 1 78 ? -0.023 10.519 -2.654 1.00 90.44 78 LEU A O 1
ATOM 588 N N . PRO A 1 79 ? 1.758 11.544 -1.761 1.00 90.19 79 PRO A N 1
ATOM 589 C CA . PRO A 1 79 ? 0.959 12.300 -0.802 1.00 90.19 79 PRO A CA 1
ATOM 590 C C . PRO A 1 79 ? -0.118 13.159 -1.494 1.00 90.19 79 PRO A C 1
ATOM 592 O O . PRO A 1 79 ? 0.121 13.651 -2.606 1.00 90.19 79 PRO A O 1
ATOM 595 N N . PRO A 1 80 ? -1.292 13.344 -0.862 1.00 91.69 80 PRO A N 1
ATOM 596 C CA . PRO A 1 80 ? -2.382 14.115 -1.444 1.00 91.69 80 PRO A CA 1
ATOM 597 C C . PRO A 1 80 ? -1.974 15.570 -1.678 1.00 91.69 80 PRO A C 1
ATOM 599 O O . PRO A 1 80 ? -1.264 16.176 -0.873 1.00 91.69 80 PRO A O 1
ATOM 602 N N . ARG A 1 81 ? -2.461 16.142 -2.780 1.00 90.69 81 ARG A N 1
ATOM 603 C CA . ARG A 1 81 ? -2.347 17.563 -3.113 1.00 90.69 81 ARG A CA 1
ATOM 604 C C . ARG A 1 81 ? -3.738 18.097 -3.408 1.00 90.69 81 ARG A C 1
ATOM 606 O O . ARG A 1 81 ? -4.408 17.621 -4.322 1.00 90.69 81 ARG A O 1
ATOM 613 N N . VAL A 1 82 ? -4.176 19.058 -2.596 1.00 85.06 82 VAL A N 1
ATOM 614 C CA . VAL A 1 82 ? -5.536 19.612 -2.639 1.00 85.06 82 VAL A CA 1
ATOM 615 C C . VAL A 1 82 ? -5.864 20.074 -4.060 1.00 85.06 82 VAL A C 1
ATOM 617 O O . VAL A 1 82 ? -5.123 20.867 -4.633 1.00 85.06 82 VAL A O 1
ATOM 620 N N . ASN A 1 83 ? -6.972 19.574 -4.613 1.00 83.75 83 ASN A N 1
ATOM 621 C CA . ASN A 1 83 ? -7.448 19.850 -5.976 1.00 83.75 83 ASN A CA 1
ATOM 622 C C . ASN A 1 83 ? -6.502 19.427 -7.123 1.00 83.75 83 ASN A C 1
ATOM 624 O O . ASN A 1 83 ? -6.751 19.798 -8.267 1.00 83.75 83 ASN A O 1
ATOM 628 N N . GLU A 1 84 ? -5.444 18.656 -6.855 1.00 89.38 84 GLU A N 1
ATOM 629 C CA . GLU A 1 84 ? -4.468 18.221 -7.869 1.00 89.38 84 GLU A CA 1
ATOM 630 C C . GLU A 1 84 ? -4.324 16.696 -7.920 1.00 89.38 84 GLU A C 1
ATOM 632 O O . GLU A 1 84 ? -4.300 16.108 -9.001 1.00 89.38 84 GLU A O 1
ATOM 637 N N . TYR A 1 85 ? -4.204 16.041 -6.762 1.00 91.12 85 TYR A N 1
ATOM 638 C CA . TYR A 1 85 ? -3.911 14.614 -6.693 1.00 91.12 85 TYR A CA 1
ATOM 639 C C . TYR A 1 85 ? -4.443 13.980 -5.410 1.00 91.12 85 TYR A C 1
ATOM 641 O O . TYR A 1 85 ? -4.125 14.440 -4.313 1.00 91.12 85 TYR A O 1
ATOM 649 N N . SER A 1 86 ? -5.151 12.862 -5.554 1.00 93.19 86 SER A N 1
ATOM 650 C CA . SER A 1 86 ? -5.652 12.062 -4.436 1.00 93.19 86 SER A CA 1
ATOM 651 C C . SER A 1 86 ? -5.060 10.653 -4.529 1.00 93.19 86 SER A C 1
ATOM 653 O O . SER A 1 86 ? -5.262 9.992 -5.552 1.00 93.19 86 SER A O 1
ATOM 655 N N . PRO A 1 87 ? -4.303 10.173 -3.523 1.00 94.88 87 PRO A N 1
ATOM 656 C CA . PRO A 1 87 ? -3.885 8.781 -3.489 1.00 94.88 87 PRO A CA 1
ATOM 657 C C . PRO A 1 87 ? -5.102 7.875 -3.312 1.00 94.88 87 PRO A C 1
ATOM 659 O O . PRO A 1 87 ? -6.108 8.262 -2.710 1.00 94.88 87 PRO A O 1
ATOM 662 N N . THR A 1 88 ? -4.972 6.646 -3.799 1.00 96.19 88 THR A N 1
ATOM 663 C CA . THR A 1 88 ? -5.992 5.621 -3.614 1.00 96.19 88 THR A CA 1
ATOM 664 C C . THR A 1 88 ? -5.665 4.782 -2.385 1.00 96.19 88 THR A C 1
ATOM 666 O O . THR A 1 88 ? -4.578 4.206 -2.287 1.00 96.19 88 THR A O 1
ATOM 669 N N . ILE A 1 89 ? -6.615 4.695 -1.463 1.00 96.88 89 ILE A N 1
ATOM 670 C CA . ILE A 1 89 ? -6.631 3.745 -0.361 1.00 96.88 89 ILE A CA 1
ATOM 671 C C . ILE A 1 89 ? -7.442 2.535 -0.808 1.00 96.88 89 ILE A C 1
ATOM 673 O O . ILE A 1 89 ? -8.630 2.650 -1.101 1.00 96.88 89 ILE A O 1
ATOM 677 N N . TYR A 1 90 ? -6.801 1.374 -0.842 1.00 98.06 90 TYR A N 1
ATOM 678 C CA . TYR A 1 90 ? -7.482 0.102 -1.042 1.00 98.06 90 TYR A CA 1
ATOM 679 C C . TYR A 1 90 ? -7.702 -0.575 0.302 1.00 98.06 90 TYR A C 1
ATOM 681 O O . TYR A 1 90 ? -6.792 -0.582 1.126 1.00 98.06 90 TYR A O 1
ATOM 689 N N . LEU A 1 91 ? -8.880 -1.154 0.502 1.00 98.44 91 LEU A N 1
ATOM 690 C CA . LEU A 1 91 ? -9.254 -1.891 1.705 1.00 98.44 91 LEU A CA 1
ATOM 691 C C . LEU A 1 91 ? -9.763 -3.286 1.332 1.00 98.44 91 LEU A C 1
ATOM 693 O O . LEU A 1 91 ? -10.428 -3.457 0.306 1.00 98.44 91 LEU A O 1
ATOM 697 N N . SER A 1 92 ? -9.492 -4.272 2.179 1.00 98.31 92 SER A N 1
ATOM 698 C CA . SER A 1 92 ? -10.050 -5.620 2.080 1.00 98.31 92 SER A CA 1
ATOM 699 C C . SER A 1 92 ? -10.242 -6.264 3.451 1.00 98.31 92 SER A C 1
ATOM 701 O O . SER A 1 92 ? -9.515 -5.965 4.398 1.0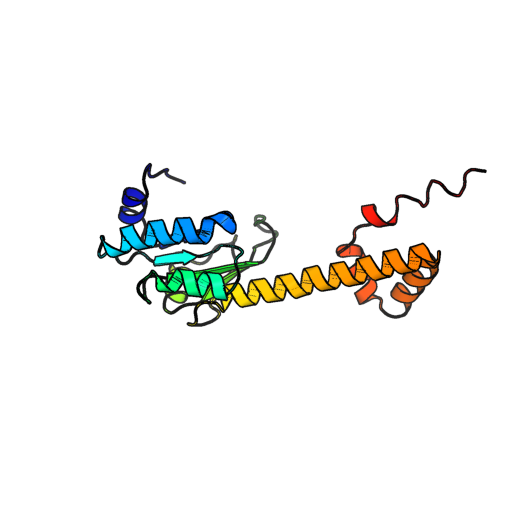0 98.31 92 SER A O 1
ATOM 703 N N . GLY A 1 93 ? -11.235 -7.140 3.564 1.00 97.19 93 GLY A N 1
ATOM 704 C CA . GLY A 1 93 ? -11.671 -7.737 4.828 1.00 97.19 93 GLY A CA 1
ATOM 705 C C . GLY A 1 93 ? -13.165 -7.531 5.068 1.00 97.19 93 GLY A C 1
ATOM 706 O O . GLY A 1 93 ? -13.752 -6.581 4.550 1.00 97.19 93 GLY A O 1
ATOM 707 N N . LYS A 1 94 ? -13.777 -8.367 5.915 1.00 95.69 94 LYS A N 1
ATOM 708 C CA . LYS A 1 94 ? -15.231 -8.359 6.195 1.00 95.69 94 LYS A CA 1
ATOM 709 C C . LYS A 1 94 ? -15.815 -6.990 6.554 1.00 95.69 94 LYS A C 1
ATOM 711 O O . LYS A 1 94 ? -16.970 -6.698 6.253 1.00 95.69 94 LYS A O 1
ATOM 716 N N . HIS A 1 95 ? -15.031 -6.138 7.213 1.00 96.06 95 HIS A N 1
ATOM 717 C CA . HIS A 1 95 ? -15.452 -4.792 7.602 1.00 96.06 95 HIS A CA 1
ATOM 718 C C . HIS A 1 95 ? -14.788 -3.664 6.809 1.00 96.06 95 HIS A C 1
ATOM 720 O O . HIS A 1 95 ? -14.934 -2.497 7.176 1.00 96.06 95 HIS A O 1
ATOM 726 N N . ALA A 1 96 ? -14.144 -3.966 5.679 1.00 97.06 96 ALA A N 1
ATOM 727 C CA . ALA A 1 96 ? -13.567 -2.957 4.794 1.00 97.06 96 ALA A CA 1
ATOM 728 C C . ALA A 1 96 ? -14.611 -1.924 4.339 1.00 97.06 96 ALA A C 1
ATOM 730 O O . ALA A 1 96 ? -14.340 -0.725 4.368 1.00 97.06 96 ALA A O 1
ATOM 731 N N . GLN A 1 97 ? -15.838 -2.357 4.021 1.00 96.75 97 GLN A N 1
ATOM 732 C CA . GLN A 1 97 ? -16.925 -1.447 3.642 1.00 96.75 97 GLN A CA 1
ATOM 733 C C . GLN A 1 97 ? -17.359 -0.526 4.791 1.00 96.75 97 GLN A C 1
ATOM 735 O O . GLN A 1 97 ? -17.651 0.650 4.570 1.00 96.75 97 GLN A O 1
ATOM 740 N N . LYS A 1 98 ? -17.373 -1.039 6.027 1.00 95.62 98 LYS A N 1
ATOM 741 C CA . LYS A 1 98 ? -17.684 -0.245 7.224 1.00 95.62 98 LYS A CA 1
ATOM 742 C C . LYS A 1 98 ? -16.611 0.818 7.461 1.00 95.62 98 LYS A C 1
ATOM 744 O O . LYS A 1 98 ? -16.953 1.965 7.732 1.00 95.62 98 LYS A O 1
ATOM 749 N N . VAL A 1 99 ? -15.336 0.455 7.305 1.00 96.31 99 VAL A N 1
ATOM 750 C CA . VAL A 1 99 ? -14.209 1.396 7.394 1.00 96.31 99 VAL A CA 1
ATOM 751 C C . VAL A 1 99 ? -14.291 2.451 6.290 1.00 96.31 99 VAL A C 1
ATOM 753 O O . VAL A 1 99 ? -14.196 3.637 6.587 1.00 96.31 99 VAL A O 1
ATOM 756 N N . ALA A 1 100 ? -14.541 2.050 5.040 1.00 96.19 100 ALA A N 1
ATOM 757 C CA . ALA A 1 100 ? -14.689 2.982 3.922 1.00 96.19 100 ALA A CA 1
ATOM 758 C C . ALA A 1 100 ? -15.806 4.008 4.173 1.00 96.19 100 ALA A C 1
ATOM 760 O O . ALA A 1 100 ? -15.598 5.205 3.994 1.00 96.19 100 ALA A O 1
ATOM 761 N N . HIS A 1 101 ? -16.967 3.554 4.658 1.00 95.06 101 HIS A N 1
ATOM 762 C CA . HIS A 1 101 ? -18.081 4.440 4.991 1.00 95.06 101 HIS A CA 1
ATOM 763 C C . HIS A 1 101 ? -17.763 5.391 6.152 1.00 95.06 101 HIS A C 1
ATOM 765 O O . HIS A 1 101 ? -18.154 6.554 6.111 1.00 95.06 101 HIS A O 1
ATOM 771 N N . ALA A 1 102 ? -17.043 4.914 7.171 1.00 93.69 102 ALA A N 1
ATOM 772 C CA . ALA A 1 102 ? -16.657 5.727 8.319 1.00 93.69 102 ALA A CA 1
ATOM 773 C C . ALA A 1 102 ? -15.635 6.819 7.964 1.00 93.69 102 ALA A C 1
ATOM 775 O O . ALA A 1 102 ? -15.690 7.905 8.536 1.00 93.69 102 ALA A O 1
ATOM 776 N N . ILE A 1 103 ? -14.720 6.552 7.023 1.00 91.19 103 ILE A N 1
ATOM 777 C CA . ILE A 1 103 ? -13.821 7.588 6.492 1.00 91.19 103 ILE A CA 1
ATOM 778 C C . ILE A 1 103 ? -14.617 8.582 5.629 1.00 91.19 103 ILE A C 1
ATOM 780 O O . ILE A 1 103 ? -14.382 9.789 5.705 1.00 91.19 103 ILE A O 1
ATOM 784 N N . GLY A 1 104 ? -15.593 8.080 4.868 1.00 87.88 104 GLY A N 1
ATOM 785 C CA . GLY A 1 104 ? -16.514 8.883 4.073 1.00 87.88 104 GLY A CA 1
ATOM 786 C C . GLY A 1 104 ? -15.888 9.475 2.811 1.00 87.88 104 GLY A C 1
ATOM 787 O O . GLY A 1 104 ? -14.715 9.258 2.497 1.00 87.88 104 GLY A O 1
ATOM 788 N N . ASP A 1 105 ? -16.696 10.236 2.074 1.00 84.94 105 ASP A N 1
ATOM 789 C CA . ASP A 1 105 ? -16.247 10.909 0.859 1.00 84.94 105 ASP A CA 1
ATOM 790 C C . ASP A 1 105 ? -15.345 12.091 1.215 1.00 84.94 105 ASP A C 1
ATOM 792 O O . ASP A 1 105 ? -15.765 13.066 1.845 1.00 84.94 105 ASP A O 1
ATOM 796 N N . THR A 1 106 ? -14.088 12.020 0.779 1.00 82.31 106 THR A N 1
ATOM 797 C CA . THR A 1 106 ? -13.119 13.102 0.962 1.00 82.31 106 THR A CA 1
ATOM 798 C C . THR A 1 106 ? -12.626 13.587 -0.395 1.00 82.31 106 THR A C 1
ATOM 800 O O . THR A 1 106 ? -12.376 12.793 -1.297 1.00 82.31 106 THR A O 1
ATOM 803 N N . SER A 1 107 ? -12.408 14.893 -0.549 1.00 83.06 107 SER A N 1
ATOM 804 C CA . SER A 1 107 ? -11.760 15.431 -1.755 1.00 83.06 107 SER A CA 1
ATOM 805 C C . SER A 1 107 ? -10.262 15.100 -1.831 1.00 83.06 107 SER A C 1
ATOM 807 O O . SER A 1 107 ? -9.631 15.364 -2.852 1.00 83.06 107 SER A O 1
ATOM 809 N N . MET A 1 108 ? -9.681 14.538 -0.764 1.00 87.81 108 MET A N 1
ATOM 810 C CA . MET A 1 108 ? -8.241 14.293 -0.636 1.00 87.81 108 MET A CA 1
ATOM 811 C C . MET A 1 108 ? -7.829 12.837 -0.867 1.00 87.81 108 MET A C 1
ATOM 813 O O . MET A 1 108 ? -6.665 12.596 -1.172 1.00 87.81 108 MET A O 1
ATOM 817 N N . LEU A 1 109 ? -8.733 11.872 -0.698 1.00 91.38 109 LEU A N 1
ATOM 818 C CA . LEU A 1 109 ? -8.443 10.437 -0.741 1.00 91.38 109 LEU A CA 1
ATOM 819 C C . LEU A 1 109 ? -9.509 9.722 -1.571 1.00 91.38 109 LEU A C 1
ATOM 821 O O . LEU A 1 109 ? -10.700 9.944 -1.368 1.00 91.38 109 LEU A O 1
ATOM 825 N N . ASP A 1 110 ? -9.073 8.840 -2.466 1.00 94.25 110 ASP A N 1
ATOM 826 C CA . ASP A 1 110 ? -9.946 7.907 -3.185 1.00 94.25 110 ASP A CA 1
ATOM 827 C C . ASP A 1 110 ? -9.967 6.579 -2.420 1.00 94.25 110 ASP A C 1
ATOM 829 O O . ASP A 1 110 ? -8.913 5.980 -2.224 1.00 94.25 110 ASP A O 1
ATOM 833 N N . ILE A 1 111 ? -11.127 6.125 -1.947 1.00 96.12 111 ILE A N 1
ATOM 834 C CA . ILE A 1 111 ? -11.240 4.927 -1.103 1.00 96.12 111 ILE A CA 1
ATOM 835 C C . ILE A 1 111 ? -11.955 3.830 -1.877 1.00 96.12 111 ILE A C 1
ATOM 837 O O . ILE A 1 111 ? -13.061 4.023 -2.377 1.00 96.12 111 ILE A O 1
ATOM 841 N N . ARG A 1 112 ? -11.334 2.653 -1.953 1.00 97.06 112 ARG A N 1
ATOM 842 C CA . ARG A 1 112 ? -11.841 1.514 -2.721 1.00 97.06 112 ARG A CA 1
ATOM 843 C C . ARG A 1 112 ? -11.785 0.236 -1.902 1.00 97.06 112 ARG A C 1
ATOM 845 O O . ARG A 1 112 ? -10.752 -0.090 -1.328 1.00 97.06 112 ARG A O 1
ATOM 852 N N . VAL A 1 113 ? -12.877 -0.519 -1.904 1.00 98.06 113 VAL A N 1
ATOM 853 C CA . VAL A 1 113 ? -12.939 -1.852 -1.291 1.00 98.06 113 VAL A CA 1
ATOM 854 C C . VAL A 1 113 ? -12.745 -2.900 -2.383 1.00 98.06 113 VAL A C 1
ATOM 856 O O . VAL A 1 113 ? -13.434 -2.859 -3.400 1.00 98.06 113 VAL A O 1
ATOM 859 N N . LEU A 1 114 ? -11.779 -3.802 -2.202 1.00 97.25 114 LEU A N 1
ATOM 860 C CA . LEU A 1 114 ? -11.447 -4.842 -3.184 1.00 97.25 114 LEU A CA 1
ATOM 861 C C . LEU A 1 114 ? -12.217 -6.147 -2.964 1.00 97.25 114 LEU A C 1
ATOM 863 O O . LEU A 1 114 ? -12.511 -6.843 -3.933 1.00 97.25 114 LEU A O 1
ATOM 867 N N . GLY A 1 115 ? -12.538 -6.467 -1.712 1.00 95.38 115 GLY A N 1
ATOM 868 C CA . GLY A 1 115 ? -13.213 -7.703 -1.336 1.00 95.38 115 GLY A CA 1
ATOM 869 C C . GLY A 1 115 ? -13.047 -8.024 0.146 1.00 95.38 115 GLY A C 1
ATOM 870 O O . GLY A 1 115 ? -12.538 -7.212 0.922 1.00 95.38 115 GLY A O 1
ATOM 871 N N . ASP A 1 116 ? -13.472 -9.224 0.531 1.00 96.31 116 ASP A N 1
ATOM 872 C CA . ASP A 1 116 ? -13.578 -9.626 1.939 1.00 96.31 116 ASP A CA 1
ATOM 873 C C . ASP A 1 116 ? -12.349 -10.387 2.460 1.00 96.31 116 ASP A C 1
ATOM 875 O O . ASP A 1 116 ? -12.278 -10.701 3.648 1.00 96.31 116 ASP A O 1
ATOM 879 N N . GLU A 1 117 ? -11.367 -10.679 1.605 1.00 96.94 117 GLU A N 1
ATOM 880 C CA . GLU A 1 117 ? -10.190 -11.465 1.984 1.00 96.94 117 GLU A CA 1
ATOM 881 C C . GLU A 1 117 ? -9.016 -10.573 2.400 1.00 96.94 117 GLU A C 1
ATOM 883 O O . GLU A 1 117 ? -8.569 -9.696 1.656 1.00 96.94 117 GLU A O 1
ATOM 888 N N . ILE A 1 118 ? -8.466 -10.841 3.584 1.00 98.12 118 ILE A N 1
ATOM 889 C CA . ILE A 1 118 ? -7.226 -10.216 4.053 1.00 98.12 118 ILE A CA 1
ATOM 890 C C . ILE A 1 118 ? -6.076 -10.567 3.101 1.00 98.12 118 ILE A C 1
ATOM 892 O O . ILE A 1 118 ? -5.912 -11.718 2.699 1.00 98.12 118 ILE A O 1
ATOM 896 N N . GLY A 1 119 ? -5.271 -9.565 2.748 1.00 97.75 119 GLY A N 1
ATOM 897 C CA . GLY A 1 119 ? -4.141 -9.688 1.833 1.00 97.75 119 GLY A CA 1
ATOM 898 C C . GLY A 1 119 ? -4.437 -9.212 0.410 1.00 97.75 119 GLY A C 1
ATOM 899 O O . GLY A 1 119 ? -3.491 -9.044 -0.363 1.00 97.75 119 GLY A O 1
ATOM 900 N N . GLN A 1 120 ? -5.699 -8.963 0.035 1.00 98.25 120 GLN A N 1
ATOM 901 C CA . GLN A 1 120 ? -6.037 -8.456 -1.301 1.00 98.25 120 GLN A CA 1
ATOM 902 C C . GLN A 1 120 ? -5.558 -7.012 -1.511 1.00 98.25 120 GLN A C 1
ATOM 904 O O . GLN A 1 120 ? -4.950 -6.717 -2.545 1.00 98.25 120 GLN A O 1
ATOM 909 N N . ALA A 1 121 ? -5.769 -6.117 -0.539 1.00 98.25 121 ALA A N 1
ATOM 910 C CA . ALA A 1 121 ? -5.299 -4.734 -0.614 1.00 98.25 121 ALA A CA 1
ATOM 911 C C . ALA A 1 121 ? -3.769 -4.667 -0.605 1.00 98.25 121 ALA A C 1
ATOM 913 O O . ALA A 1 121 ? -3.173 -4.061 -1.504 1.00 98.25 121 ALA A O 1
ATOM 914 N N . SER A 1 122 ? -3.123 -5.350 0.343 1.00 97.81 122 SER A N 1
ATOM 915 C CA . SER A 1 122 ? -1.663 -5.476 0.382 1.00 97.81 122 SER A CA 1
ATOM 916 C C . SER A 1 122 ? -1.099 -6.108 -0.902 1.00 97.81 122 SER A C 1
ATOM 918 O O . SER A 1 122 ? -0.081 -5.658 -1.438 1.00 97.81 122 SER A O 1
ATOM 920 N N . GLY A 1 123 ? -1.784 -7.112 -1.458 1.00 97.62 123 GLY A N 1
ATOM 921 C CA . GLY A 1 123 ? -1.393 -7.812 -2.683 1.00 97.62 123 GLY A CA 1
ATOM 922 C C . GLY A 1 123 ? -1.427 -6.914 -3.911 1.00 97.62 123 GLY A C 1
ATOM 923 O O . GLY A 1 123 ? -0.449 -6.860 -4.661 1.00 97.62 123 GLY A O 1
ATOM 924 N N . LEU A 1 124 ? -2.498 -6.134 -4.079 1.00 97.56 124 LEU A N 1
ATOM 925 C CA . LEU A 1 124 ? -2.599 -5.152 -5.157 1.00 97.56 124 LEU A CA 1
ATOM 926 C C . LEU A 1 124 ? -1.436 -4.155 -5.104 1.00 97.56 124 LEU A C 1
ATOM 928 O O . LEU A 1 124 ? -0.769 -3.919 -6.116 1.00 97.56 124 LEU A O 1
ATOM 932 N N . LYS A 1 125 ? -1.154 -3.596 -3.920 1.00 95.81 125 LYS A N 1
ATOM 933 C CA . LYS A 1 125 ? -0.039 -2.662 -3.732 1.00 95.81 125 LYS A CA 1
ATOM 934 C C . LYS A 1 125 ? 1.301 -3.307 -4.065 1.00 95.81 125 LYS A C 1
ATOM 936 O O . LYS A 1 125 ? 2.131 -2.671 -4.723 1.00 95.81 12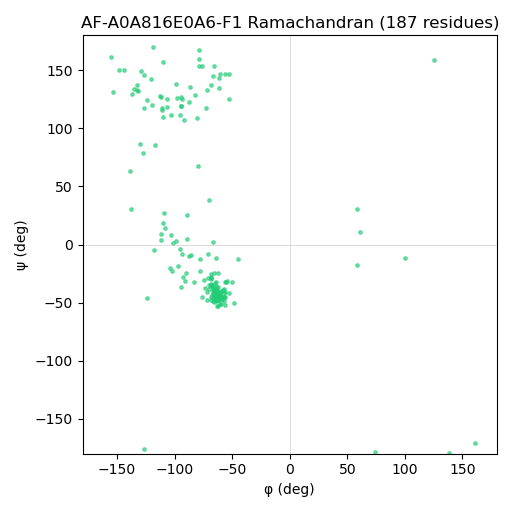5 LYS A O 1
ATOM 941 N N . MET A 1 126 ? 1.512 -4.547 -3.628 1.00 96.44 126 MET A N 1
ATOM 942 C CA . MET A 1 126 ? 2.727 -5.301 -3.913 1.00 96.44 126 MET A CA 1
ATOM 943 C C . MET A 1 126 ? 2.916 -5.480 -5.423 1.00 96.44 126 MET A C 1
ATOM 945 O O . MET A 1 126 ? 3.966 -5.109 -5.945 1.00 96.44 126 MET A O 1
ATOM 949 N N . TYR A 1 127 ? 1.899 -5.957 -6.148 1.00 96.00 127 TYR A N 1
ATOM 950 C CA . TYR A 1 127 ? 1.982 -6.146 -7.600 1.00 96.00 127 TYR A CA 1
ATOM 951 C C . TYR A 1 127 ? 2.161 -4.830 -8.361 1.00 96.00 127 TYR A C 1
ATOM 953 O O . TYR A 1 127 ? 2.980 -4.757 -9.279 1.00 96.00 127 TYR A O 1
ATOM 961 N N . TYR A 1 128 ? 1.479 -3.762 -7.941 1.00 94.56 128 TYR A N 1
ATOM 962 C CA . TYR A 1 128 ? 1.677 -2.425 -8.501 1.00 94.56 128 TYR A CA 1
ATOM 963 C C . TYR A 1 128 ? 3.121 -1.931 -8.304 1.00 94.56 128 TYR A C 1
ATOM 965 O O . TYR A 1 128 ? 3.751 -1.396 -9.222 1.00 94.56 128 TYR A O 1
ATOM 973 N N . GLY A 1 129 ? 3.682 -2.151 -7.111 1.00 92.12 129 GLY A N 1
ATOM 974 C CA . GLY A 1 129 ? 5.077 -1.847 -6.802 1.00 92.12 129 GLY A CA 1
ATOM 975 C C . GLY A 1 129 ? 6.056 -2.655 -7.654 1.00 92.12 129 GLY A C 1
ATOM 976 O O . GLY A 1 129 ? 7.003 -2.082 -8.191 1.00 92.12 129 GLY A O 1
ATOM 977 N N . THR A 1 130 ? 5.811 -3.957 -7.820 1.00 95.06 130 THR A N 1
ATOM 978 C CA . THR A 1 130 ? 6.612 -4.843 -8.676 1.00 95.06 130 THR A CA 1
ATOM 979 C C . THR A 1 130 ? 6.618 -4.359 -10.121 1.00 95.06 130 THR A C 1
ATOM 981 O O . THR A 1 130 ? 7.689 -4.240 -10.709 1.00 95.06 130 THR A O 1
ATOM 984 N N . MET A 1 131 ? 5.455 -4.016 -10.680 1.00 93.19 131 MET A N 1
ATOM 985 C CA . MET A 1 131 ? 5.352 -3.531 -12.057 1.00 93.19 131 MET A CA 1
ATOM 986 C C . MET A 1 131 ? 6.118 -2.215 -12.252 1.00 93.19 131 MET A C 1
ATOM 988 O O . MET A 1 131 ? 6.984 -2.110 -13.117 1.00 93.19 131 MET A O 1
ATOM 992 N N . THR A 1 132 ? 5.841 -1.211 -11.417 1.00 90.44 132 THR A N 1
ATOM 993 C CA . THR A 1 132 ? 6.428 0.133 -11.566 1.00 90.44 132 THR A CA 1
ATOM 994 C C . THR A 1 132 ? 7.946 0.132 -11.366 1.00 90.44 132 THR A C 1
ATOM 996 O O . THR A 1 132 ? 8.690 0.700 -12.173 1.00 90.44 132 THR A O 1
ATOM 999 N N . LYS A 1 133 ? 8.437 -0.560 -10.331 1.00 90.44 133 LYS A N 1
ATOM 1000 C CA . LYS A 1 133 ? 9.877 -0.676 -10.052 1.00 90.44 133 LYS A CA 1
ATOM 1001 C C . LYS A 1 133 ? 10.579 -1.605 -11.041 1.00 90.44 133 LYS A C 1
ATOM 1003 O O . LYS A 1 133 ? 11.693 -1.300 -11.457 1.00 90.44 133 LYS A O 1
ATOM 1008 N N . GLY A 1 134 ? 9.932 -2.696 -11.448 1.00 93.88 134 GLY A N 1
ATOM 1009 C CA . GLY A 1 134 ? 10.468 -3.653 -12.414 1.00 93.88 134 GLY A CA 1
ATOM 1010 C C . GLY A 1 134 ? 10.700 -3.023 -13.784 1.00 93.88 134 GLY A C 1
ATOM 1011 O O . GLY A 1 134 ? 11.803 -3.118 -14.317 1.00 93.88 134 GLY A O 1
ATOM 1012 N N . ILE A 1 135 ? 9.711 -2.295 -14.314 1.00 91.94 135 ILE A N 1
ATOM 1013 C CA . ILE A 1 135 ? 9.864 -1.554 -15.575 1.00 91.94 135 ILE A CA 1
ATOM 1014 C C . ILE A 1 135 ? 11.009 -0.543 -15.462 1.00 91.94 135 ILE A C 1
ATOM 1016 O O . ILE A 1 135 ? 11.879 -0.507 -16.328 1.00 91.94 135 ILE A O 1
ATOM 1020 N N . THR A 1 136 ? 11.055 0.233 -14.375 1.00 89.69 136 THR A N 1
ATOM 1021 C CA . THR A 1 136 ? 12.132 1.212 -14.145 1.00 89.69 136 THR A CA 1
ATOM 1022 C C . THR A 1 136 ? 13.511 0.548 -14.157 1.00 89.69 136 THR A C 1
ATOM 1024 O O . THR A 1 136 ? 14.427 1.041 -14.812 1.00 89.69 136 THR A O 1
ATOM 1027 N N . ALA A 1 137 ? 13.658 -0.592 -13.479 1.00 92.06 137 ALA A N 1
ATOM 1028 C CA . ALA A 1 137 ? 14.912 -1.334 -13.420 1.00 92.06 137 ALA A CA 1
ATOM 1029 C C . ALA A 1 137 ? 15.339 -1.872 -14.794 1.00 92.06 137 ALA A C 1
ATOM 1031 O O . ALA A 1 137 ? 16.509 -1.753 -15.155 1.00 92.06 137 ALA A O 1
ATOM 1032 N N . ILE A 1 138 ? 14.401 -2.416 -15.576 1.00 92.38 138 ILE A N 1
ATOM 1033 C CA . ILE A 1 138 ? 14.670 -2.931 -16.928 1.00 92.38 138 ILE A CA 1
ATOM 1034 C C . ILE A 1 138 ? 15.126 -1.801 -17.853 1.00 92.38 138 ILE A C 1
ATOM 1036 O O . ILE A 1 138 ? 16.146 -1.936 -18.529 1.00 92.38 138 ILE A O 1
ATOM 1040 N N . VAL A 1 139 ? 14.406 -0.675 -17.857 1.00 89.56 139 VAL A N 1
ATOM 1041 C CA . VAL A 1 139 ? 14.763 0.494 -18.673 1.00 89.56 139 VAL A CA 1
ATOM 1042 C C . VAL A 1 139 ? 16.144 1.016 -18.272 1.00 89.56 139 VAL A C 1
ATOM 1044 O O . VAL A 1 139 ? 16.993 1.239 -19.133 1.00 89.56 139 VAL A O 1
ATOM 1047 N N . LEU A 1 140 ? 16.406 1.151 -16.968 1.00 89.31 140 LEU A N 1
ATOM 1048 C CA . LEU A 1 140 ? 17.698 1.613 -16.463 1.00 89.31 140 LEU A CA 1
ATOM 1049 C C . LEU A 1 140 ? 18.828 0.678 -16.896 1.00 89.31 140 LEU A C 1
ATOM 1051 O O . LEU A 1 140 ? 19.870 1.144 -17.357 1.00 89.31 140 LEU A O 1
ATOM 1055 N N . HIS A 1 141 ? 18.612 -0.632 -16.787 1.00 92.25 141 HIS A N 1
ATOM 1056 C CA . HIS A 1 141 ? 19.588 -1.633 -17.192 1.00 92.25 141 HIS A CA 1
ATOM 1057 C C . HIS A 1 141 ? 19.906 -1.545 -18.689 1.00 92.25 141 HIS A C 1
ATOM 1059 O O . HIS A 1 141 ? 21.080 -1.502 -19.054 1.00 92.25 141 HIS A O 1
ATOM 1065 N N . ALA A 1 142 ? 18.885 -1.445 -19.546 1.00 91.06 142 ALA A N 1
ATOM 1066 C CA . ALA A 1 142 ? 19.065 -1.300 -20.989 1.00 91.06 142 ALA A CA 1
ATOM 1067 C C . ALA A 1 142 ? 19.869 -0.037 -21.344 1.00 91.06 142 ALA A C 1
ATOM 1069 O O . ALA A 1 142 ? 20.825 -0.114 -22.115 1.00 91.06 142 ALA A O 1
ATOM 1070 N N . CYS A 1 143 ? 19.556 1.106 -20.723 1.00 87.38 143 CYS A N 1
ATOM 1071 C CA . CYS A 1 143 ? 20.299 2.352 -20.927 1.00 87.38 143 CYS A CA 1
ATOM 1072 C C . CYS A 1 143 ? 21.771 2.237 -20.492 1.00 87.38 143 CYS A C 1
ATOM 1074 O O . CYS A 1 143 ? 22.671 2.688 -21.203 1.00 87.38 143 CYS A O 1
ATOM 1076 N N . VAL A 1 144 ? 22.039 1.615 -19.339 1.00 90.00 144 VAL A N 1
ATOM 1077 C CA . VAL A 1 144 ? 23.409 1.398 -18.843 1.00 90.00 144 VAL A CA 1
ATOM 1078 C C . VAL A 1 144 ? 24.186 0.443 -19.757 1.00 90.00 144 VAL A C 1
ATOM 1080 O O . VAL A 1 144 ? 25.350 0.708 -20.065 1.00 90.00 144 VAL A O 1
ATOM 1083 N N . ALA A 1 145 ? 23.550 -0.629 -20.236 1.00 93.31 145 ALA A N 1
ATOM 1084 C CA . ALA A 1 145 ? 24.154 -1.592 -21.153 1.00 93.31 145 ALA A CA 1
ATOM 1085 C C . ALA A 1 145 ? 24.445 -0.983 -22.536 1.00 93.31 145 ALA A C 1
ATOM 1087 O O . ALA A 1 145 ? 25.537 -1.159 -23.068 1.00 93.31 145 ALA A O 1
ATOM 1088 N N . ALA A 1 146 ? 23.524 -0.199 -23.104 1.00 91.62 146 ALA A N 1
ATOM 1089 C CA . ALA A 1 146 ? 23.767 0.511 -24.361 1.00 91.62 146 ALA A CA 1
ATOM 1090 C C . ALA A 1 146 ? 24.962 1.470 -24.238 1.00 91.62 146 ALA A C 1
ATOM 1092 O O . ALA A 1 146 ? 25.816 1.546 -25.124 1.00 91.62 146 ALA A O 1
ATOM 1093 N N . ARG A 1 147 ? 25.076 2.156 -23.096 1.00 88.75 147 ARG A N 1
ATOM 1094 C CA . ARG A 1 147 ? 26.174 3.083 -22.816 1.00 88.75 147 ARG A CA 1
ATOM 1095 C C . ARG A 1 147 ? 27.527 2.399 -22.654 1.00 88.75 147 ARG A C 1
ATOM 1097 O O . ARG A 1 147 ? 28.529 2.973 -23.079 1.00 88.75 147 ARG A O 1
ATOM 1104 N N . SER A 1 148 ? 27.590 1.200 -22.074 1.00 94.06 148 SER A N 1
ATOM 1105 C CA . SER A 1 148 ? 28.861 0.466 -21.953 1.00 94.06 148 SER A CA 1
ATOM 1106 C C . SER A 1 148 ? 29.465 0.127 -23.324 1.00 94.06 148 SER A C 1
ATOM 1108 O O . SER A 1 148 ? 30.685 0.048 -23.452 1.00 94.06 148 SER A O 1
ATOM 1110 N N . LEU A 1 149 ? 28.621 0.042 -24.359 1.00 95.31 149 LEU A N 1
ATOM 1111 C CA . LEU A 1 149 ? 29.001 -0.144 -25.761 1.00 95.31 149 LEU A CA 1
ATOM 1112 C C . LEU A 1 149 ? 29.027 1.159 -26.584 1.00 95.31 149 LEU A C 1
ATOM 1114 O O . LEU A 1 149 ? 29.294 1.105 -27.781 1.00 95.31 149 LEU A O 1
ATOM 1118 N N . LYS A 1 150 ? 28.778 2.328 -25.970 1.00 94.44 150 LYS A N 1
ATOM 1119 C CA . LYS A 1 150 ? 28.664 3.643 -26.643 1.00 94.44 150 LYS A CA 1
ATOM 1120 C C . LYS A 1 150 ? 27.561 3.703 -27.718 1.00 94.44 150 LYS A C 1
ATOM 1122 O O . LYS A 1 150 ? 27.687 4.424 -28.704 1.00 94.44 150 LYS A O 1
ATOM 1127 N N . LEU A 1 151 ? 26.486 2.939 -27.531 1.00 94.12 151 LEU A N 1
ATOM 1128 C CA . LEU A 1 151 ? 25.319 2.876 -28.420 1.00 94.12 151 LEU A CA 1
ATOM 1129 C C . LEU A 1 151 ? 24.116 3.656 -27.875 1.00 94.12 151 LEU A C 1
ATOM 1131 O O . LEU A 1 151 ? 23.023 3.560 -28.416 1.00 94.12 151 LEU A O 1
ATOM 1135 N N . ASP A 1 152 ? 24.293 4.415 -26.799 1.00 86.00 152 ASP A N 1
ATOM 1136 C CA . ASP A 1 152 ? 23.222 5.057 -26.040 1.00 86.00 152 ASP A CA 1
ATOM 1137 C C . ASP A 1 152 ? 22.399 6.046 -26.893 1.00 86.00 152 ASP A C 1
ATOM 1139 O O . ASP A 1 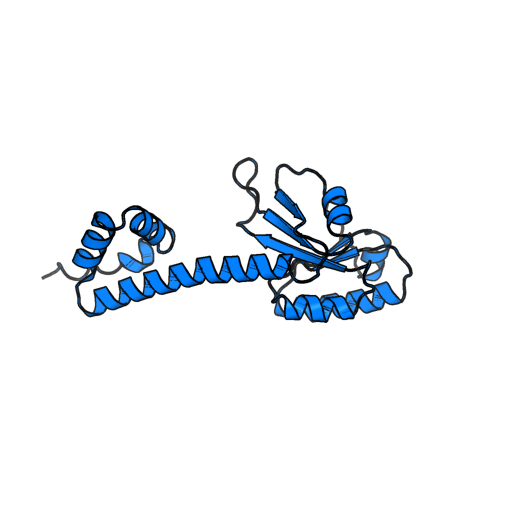152 ? 21.171 6.021 -26.851 1.00 86.00 152 ASP A O 1
ATOM 1143 N N . GLY A 1 153 ? 23.048 6.831 -27.761 1.00 87.38 153 GLY A N 1
ATOM 1144 C CA . GLY A 1 153 ? 22.355 7.699 -28.723 1.00 87.38 153 GLY A CA 1
ATOM 1145 C C . GLY A 1 153 ? 21.513 6.918 -29.738 1.00 87.38 153 GLY A C 1
ATOM 1146 O O . GLY A 1 153 ? 20.312 7.148 -29.844 1.00 87.38 153 GLY A O 1
ATOM 1147 N N . ALA A 1 154 ? 22.126 5.947 -30.423 1.00 92.69 154 ALA A N 1
ATOM 1148 C CA . ALA A 1 154 ? 21.442 5.124 -31.423 1.00 92.69 154 ALA A CA 1
ATOM 1149 C C . ALA A 1 154 ? 20.290 4.303 -30.815 1.00 92.69 154 ALA A C 1
ATOM 1151 O O . ALA A 1 154 ? 19.241 4.152 -31.434 1.00 92.69 154 ALA A O 1
ATOM 1152 N N . PHE A 1 155 ? 20.468 3.808 -29.588 1.00 90.75 155 PHE A N 1
ATOM 1153 C CA . PHE A 1 155 ? 19.441 3.086 -28.846 1.00 90.75 155 PHE A CA 1
ATOM 1154 C C . PHE A 1 155 ? 18.240 3.976 -28.513 1.00 90.75 155 PHE A C 1
ATOM 1156 O O . PHE A 1 155 ? 17.105 3.566 -28.741 1.00 90.75 155 PHE A O 1
ATOM 1163 N N . LEU A 1 156 ? 18.465 5.196 -28.010 1.00 88.69 156 LEU A N 1
ATOM 1164 C CA . LEU A 1 156 ? 17.366 6.121 -27.726 1.00 88.69 156 LEU A CA 1
ATOM 1165 C C . LEU A 1 156 ? 16.650 6.592 -28.992 1.00 88.69 156 LEU A C 1
ATOM 1167 O O . LEU A 1 156 ? 15.423 6.692 -28.980 1.00 88.69 156 LEU A O 1
ATOM 1171 N N . ASP A 1 157 ? 17.386 6.861 -30.070 1.00 90.88 157 ASP A N 1
ATOM 1172 C CA . ASP A 1 157 ? 16.796 7.240 -31.357 1.00 90.88 157 ASP A CA 1
ATOM 1173 C C . ASP A 1 157 ? 15.904 6.114 -31.895 1.00 90.88 157 ASP A C 1
ATOM 1175 O O . ASP A 1 157 ? 14.771 6.356 -32.323 1.00 90.88 157 ASP A O 1
ATOM 1179 N N . GLU A 1 158 ? 16.369 4.867 -31.794 1.00 93.69 158 GLU A N 1
ATOM 1180 C CA . GLU A 1 158 ? 15.591 3.696 -32.187 1.00 93.69 158 GLU A CA 1
ATOM 1181 C C . GLU A 1 158 ? 14.374 3.477 -31.279 1.00 93.69 158 GLU A C 1
ATOM 1183 O O . GLU A 1 158 ? 13.281 3.213 -31.784 1.00 93.69 158 GLU A O 1
ATOM 1188 N N . LEU A 1 159 ? 14.515 3.644 -29.959 1.00 90.44 159 LEU A N 1
ATOM 1189 C CA . LEU A 1 159 ? 13.405 3.529 -29.008 1.00 90.44 159 LEU A CA 1
ATOM 1190 C C . LEU A 1 159 ? 12.334 4.592 -29.278 1.00 90.44 159 LEU A C 1
ATOM 1192 O O . LEU A 1 159 ? 11.143 4.288 -29.288 1.00 90.44 159 LEU A O 1
ATOM 1196 N N . LYS A 1 160 ? 12.748 5.829 -29.565 1.00 91.75 160 LYS A N 1
ATOM 1197 C CA . LYS A 1 160 ? 11.849 6.932 -29.919 1.00 91.75 160 LYS A CA 1
ATOM 1198 C C . LYS A 1 160 ? 11.105 6.672 -31.231 1.00 91.75 160 LYS A C 1
ATOM 1200 O O . LYS A 1 160 ? 9.932 7.023 -31.340 1.00 91.75 160 LYS A O 1
ATOM 1205 N N . ARG A 1 161 ? 11.770 6.062 -32.217 1.00 94.81 161 ARG A N 1
ATOM 1206 C CA . ARG A 1 161 ? 11.200 5.760 -33.538 1.00 94.81 161 ARG A CA 1
ATOM 1207 C C . ARG A 1 161 ? 10.253 4.557 -33.517 1.00 94.81 161 ARG A C 1
ATOM 1209 O O . ARG A 1 161 ? 9.200 4.610 -34.143 1.00 94.81 161 ARG A O 1
ATOM 1216 N N . SER A 1 162 ? 10.641 3.471 -32.849 1.00 95.38 162 SER A N 1
ATOM 1217 C CA . SER A 1 162 ? 9.921 2.186 -32.868 1.00 95.38 162 SER A CA 1
ATOM 1218 C C . SER A 1 162 ? 8.912 2.028 -31.725 1.00 95.38 162 SER A C 1
ATOM 1220 O O . SER A 1 162 ? 7.914 1.328 -31.887 1.00 95.38 162 SER A O 1
ATOM 1222 N N . MET A 1 163 ? 9.139 2.688 -30.583 1.00 92.31 163 MET A N 1
ATOM 1223 C CA . MET A 1 163 ? 8.330 2.567 -29.364 1.00 92.31 163 MET A CA 1
ATOM 1224 C C . MET A 1 163 ? 8.098 3.936 -28.686 1.00 92.31 163 MET A C 1
ATOM 1226 O O . MET A 1 163 ? 8.501 4.135 -27.536 1.00 92.31 163 MET A O 1
ATOM 1230 N N . PRO A 1 164 ? 7.406 4.890 -29.338 1.00 89.19 164 PRO A N 1
ATOM 1231 C CA . PRO A 1 164 ? 7.274 6.265 -28.842 1.00 89.19 164 PRO A CA 1
ATOM 1232 C C . PRO A 1 164 ? 6.655 6.363 -27.435 1.00 89.19 164 PRO A C 1
ATOM 1234 O O . PRO A 1 164 ? 7.171 7.086 -26.585 1.00 89.19 164 PRO A O 1
ATOM 1237 N N . HIS A 1 165 ? 5.617 5.578 -27.128 1.00 88.81 165 HIS A N 1
ATOM 1238 C CA . HIS A 1 165 ? 5.030 5.541 -25.779 1.00 88.81 165 HIS A CA 1
ATOM 1239 C C . HIS A 1 165 ? 5.973 4.928 -24.730 1.00 88.81 165 HIS A C 1
ATOM 1241 O O . HIS A 1 165 ? 6.004 5.367 -23.581 1.00 88.81 165 HIS A O 1
ATOM 1247 N N . GLY A 1 166 ? 6.771 3.930 -25.125 1.00 84.62 166 GLY A N 1
ATOM 1248 C CA . GLY A 1 166 ? 7.799 3.339 -24.266 1.00 84.62 166 GLY A CA 1
ATOM 1249 C C . GLY A 1 166 ? 8.922 4.330 -23.961 1.00 84.62 166 GLY A C 1
ATOM 1250 O O . GLY A 1 166 ? 9.381 4.400 -22.823 1.00 84.62 166 GLY A O 1
ATOM 1251 N N . PHE A 1 167 ? 9.304 5.147 -24.945 1.00 87.06 167 PHE A N 1
ATOM 1252 C CA . PHE A 1 167 ? 10.267 6.235 -24.786 1.00 87.06 167 PHE A CA 1
ATOM 1253 C C . PHE A 1 167 ? 9.763 7.324 -23.824 1.00 87.06 167 PHE A C 1
ATOM 1255 O O . PHE A 1 167 ? 10.491 7.733 -22.921 1.00 87.06 167 PHE A O 1
ATOM 1262 N N . GLU A 1 168 ? 8.507 7.764 -23.951 1.00 87.12 168 GLU A N 1
ATOM 1263 C CA . GLU A 1 168 ? 7.915 8.728 -23.010 1.00 87.12 168 GLU A CA 1
ATOM 1264 C C . GLU A 1 168 ? 7.878 8.192 -21.576 1.00 87.12 168 GLU A C 1
ATOM 1266 O O . GLU A 1 168 ? 8.225 8.906 -20.632 1.00 87.12 168 GLU A O 1
ATOM 1271 N N . MET A 1 169 ? 7.489 6.926 -21.406 1.00 83.38 169 MET A N 1
ATOM 1272 C CA . MET A 1 169 ? 7.509 6.259 -20.108 1.00 83.38 169 MET A CA 1
ATOM 1273 C C . MET A 1 169 ? 8.934 6.187 -19.545 1.00 83.38 169 MET A C 1
ATOM 1275 O O . MET A 1 169 ? 9.148 6.565 -18.396 1.00 83.38 169 MET A O 1
ATOM 1279 N N . ALA A 1 170 ? 9.912 5.761 -20.349 1.00 83.06 170 ALA A N 1
ATOM 1280 C CA . ALA A 1 170 ? 11.316 5.686 -19.953 1.00 83.06 170 ALA A CA 1
ATOM 1281 C C . ALA A 1 170 ? 11.855 7.043 -19.469 1.00 83.06 170 ALA A C 1
ATOM 1283 O O . ALA A 1 170 ? 12.449 7.108 -18.393 1.00 83.06 170 ALA A O 1
ATOM 1284 N N . ASN A 1 171 ? 11.567 8.128 -20.194 1.00 83.00 171 ASN A N 1
ATOM 1285 C CA . ASN A 1 171 ? 11.979 9.484 -19.814 1.00 83.00 171 ASN A CA 1
ATOM 1286 C C . ASN A 1 171 ? 11.334 9.974 -18.512 1.00 83.00 171 ASN A C 1
ATOM 1288 O O . ASN A 1 171 ? 11.954 10.723 -17.761 1.00 83.00 171 ASN A O 1
ATOM 1292 N N . ARG A 1 172 ? 10.090 9.568 -18.223 1.00 82.75 172 ARG A N 1
ATOM 1293 C CA . ARG A 1 172 ? 9.437 9.895 -16.944 1.00 82.75 172 ARG A CA 1
ATOM 1294 C C . ARG A 1 172 ? 10.031 9.107 -15.779 1.00 82.75 172 ARG A C 1
ATOM 1296 O O . ARG A 1 172 ? 10.187 9.661 -14.695 1.00 82.75 172 ARG A O 1
ATOM 1303 N N . LEU A 1 173 ? 10.324 7.823 -15.989 1.00 79.12 173 LEU A N 1
ATOM 1304 C CA . LEU A 1 173 ? 10.835 6.920 -14.950 1.00 79.12 173 LEU A CA 1
ATOM 1305 C C . LEU A 1 173 ? 12.306 7.179 -14.615 1.00 79.12 173 LEU A C 1
ATOM 1307 O O . LEU A 1 173 ? 12.726 6.970 -13.479 1.00 79.12 173 LEU A O 1
ATOM 1311 N N . ILE A 1 174 ? 13.082 7.647 -15.592 1.00 77.75 174 ILE A N 1
ATOM 1312 C CA . ILE A 1 174 ? 14.495 7.984 -15.437 1.00 77.75 174 ILE A CA 1
ATOM 1313 C C . ILE A 1 174 ? 14.687 9.410 -15.958 1.00 77.75 174 ILE A C 1
ATOM 1315 O O . ILE A 1 174 ? 15.147 9.593 -17.087 1.00 77.75 174 ILE A O 1
ATOM 1319 N N . PRO A 1 175 ? 14.326 10.434 -15.160 1.00 62.44 175 PRO A N 1
ATOM 1320 C CA . PRO A 1 175 ? 14.547 11.814 -15.554 1.00 62.44 175 PRO A CA 1
ATOM 1321 C C . PRO A 1 175 ? 16.030 12.042 -15.864 1.00 62.44 175 PRO A C 1
ATOM 1323 O O . PRO A 1 175 ? 16.906 11.472 -15.204 1.00 62.44 175 PRO A O 1
ATOM 1326 N N . ASP A 1 176 ? 16.300 12.921 -16.829 1.00 54.34 176 ASP A N 1
ATOM 1327 C CA . ASP A 1 176 ? 17.600 13.235 -17.450 1.00 54.34 176 ASP A CA 1
ATOM 1328 C C . ASP A 1 176 ? 18.818 13.415 -16.514 1.00 54.34 176 ASP A C 1
ATOM 1330 O O . ASP A 1 176 ? 19.959 13.414 -16.983 1.00 54.34 176 ASP A O 1
ATOM 1334 N N . MET A 1 177 ? 18.628 13.527 -15.199 1.00 42.59 177 MET A N 1
ATOM 1335 C CA . MET A 1 177 ? 19.681 13.666 -14.187 1.00 42.59 177 MET A CA 1
ATOM 1336 C C . MET A 1 177 ? 20.584 12.427 -14.043 1.00 42.59 177 MET A C 1
ATOM 1338 O O . MET A 1 177 ? 21.743 12.580 -13.668 1.00 42.59 177 MET A O 1
ATOM 1342 N N . ALA A 1 178 ? 20.125 11.218 -14.392 1.00 47.22 178 ALA A N 1
ATOM 1343 C CA . ALA A 1 178 ? 20.993 10.028 -14.421 1.00 47.22 178 ALA A CA 1
ATOM 1344 C C . ALA A 1 178 ? 21.669 9.802 -15.792 1.00 47.22 178 ALA A C 1
ATOM 1346 O O . ALA A 1 178 ? 22.739 9.192 -15.878 1.00 47.22 178 ALA A O 1
ATOM 1347 N N . TYR A 1 179 ? 21.071 10.314 -16.870 1.00 46.94 179 TYR A N 1
ATOM 1348 C CA . TYR A 1 179 ? 21.503 10.048 -18.245 1.00 46.94 179 TYR A CA 1
ATOM 1349 C C . TYR A 1 179 ? 22.463 11.123 -18.790 1.00 46.94 179 TYR A C 1
ATOM 1351 O O . TYR A 1 179 ? 23.458 10.809 -19.447 1.00 46.94 179 TYR A O 1
ATOM 1359 N N . THR A 1 180 ? 22.255 12.392 -18.430 1.00 44.16 180 THR A N 1
ATOM 1360 C CA . THR A 1 180 ? 22.916 13.547 -19.071 1.00 44.16 180 THR A CA 1
ATOM 1361 C C . THR A 1 180 ? 24.283 13.916 -18.472 1.00 44.16 180 THR A C 1
ATOM 1363 O O . THR A 1 180 ? 25.042 14.680 -19.073 1.00 44.16 180 THR A O 1
ATOM 1366 N N . LEU A 1 181 ? 24.680 13.328 -17.338 1.00 39.19 181 LEU A N 1
ATOM 1367 C CA . LEU A 1 181 ? 25.894 13.723 -16.602 1.00 39.19 181 LEU A CA 1
ATOM 1368 C C . LEU A 1 181 ? 27.247 13.465 -17.309 1.00 39.19 181 LEU A C 1
ATOM 1370 O O . LEU A 1 181 ? 28.274 13.785 -16.727 1.00 39.19 181 LEU A O 1
ATOM 1374 N N . LYS A 1 182 ? 27.313 12.952 -18.553 1.00 41.78 182 LYS A N 1
ATOM 1375 C CA . LYS A 1 182 ? 28.579 12.969 -19.336 1.00 41.78 182 LYS A CA 1
ATOM 1376 C C . LYS A 1 182 ? 28.454 13.329 -20.821 1.00 41.78 182 LYS A C 1
ATOM 1378 O O . LYS A 1 182 ? 29.279 12.882 -21.612 1.00 41.78 182 LYS A O 1
ATOM 1383 N N . ARG A 1 183 ? 27.494 14.164 -21.236 1.00 46.00 183 ARG A N 1
ATOM 1384 C CA . ARG A 1 183 ? 27.651 14.847 -22.541 1.00 46.00 183 ARG A CA 1
ATOM 1385 C C . ARG A 1 183 ? 28.618 16.038 -22.483 1.00 46.00 183 ARG A C 1
ATOM 1387 O O . ARG A 1 183 ? 29.041 16.502 -23.532 1.00 46.00 183 ARG A O 1
ATOM 1394 N N . LYS A 1 184 ? 29.007 16.510 -21.289 1.00 40.25 184 LYS A N 1
ATOM 1395 C CA . LYS A 1 184 ? 29.898 17.677 -21.130 1.00 40.25 184 LYS A CA 1
ATOM 1396 C C . LYS A 1 184 ? 31.401 17.381 -21.004 1.00 40.25 184 LYS A C 1
ATOM 1398 O O . LYS A 1 184 ? 32.171 18.324 -21.129 1.00 40.25 184 LYS A O 1
ATOM 1403 N N . ASP A 1 185 ? 31.826 16.120 -20.880 1.00 40.09 185 ASP A N 1
ATOM 1404 C CA . ASP A 1 185 ? 33.245 15.792 -20.615 1.00 40.09 185 ASP A CA 1
ATOM 1405 C C . ASP A 1 185 ? 33.992 15.100 -21.773 1.00 40.09 185 ASP A C 1
ATOM 1407 O O . ASP A 1 185 ? 35.118 14.654 -21.585 1.00 40.09 185 ASP A O 1
ATOM 1411 N N . ILE A 1 186 ? 33.409 14.995 -22.978 1.00 43.53 186 ILE A N 1
ATOM 1412 C CA . ILE A 1 186 ? 34.065 14.315 -24.124 1.00 43.53 186 ILE A CA 1
ATOM 1413 C C . ILE A 1 186 ? 34.317 15.256 -25.325 1.00 43.53 186 ILE A C 1
ATOM 1415 O O . ILE A 1 186 ? 35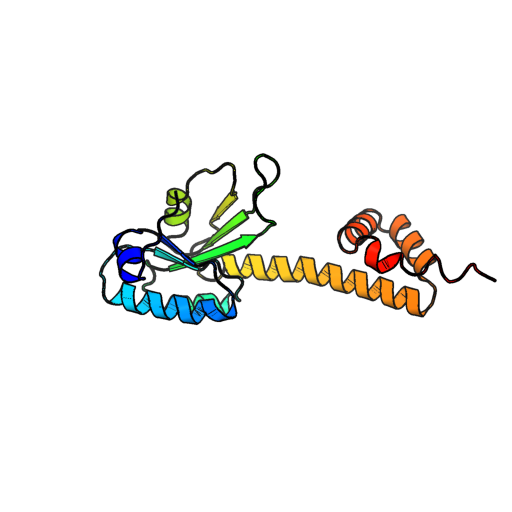.015 14.886 -26.259 1.00 43.53 186 ILE A O 1
ATOM 1419 N N . THR A 1 187 ? 33.862 16.514 -25.286 1.00 37.06 187 THR A N 1
ATOM 1420 C CA . THR A 1 187 ? 34.126 17.520 -26.345 1.00 37.06 187 THR A CA 1
ATOM 1421 C C . THR A 1 187 ? 35.088 18.637 -25.920 1.00 37.06 187 THR A C 1
ATOM 1423 O O . THR A 1 187 ? 35.021 19.744 -26.448 1.00 37.06 187 THR A O 1
ATOM 1426 N N . ARG A 1 188 ? 35.990 18.380 -24.964 1.00 36.91 188 ARG A N 1
ATOM 1427 C CA . ARG A 1 188 ? 37.148 19.248 -24.688 1.00 36.91 188 ARG A CA 1
ATOM 1428 C C . ARG A 1 188 ? 38.446 18.484 -24.945 1.00 36.91 188 ARG A C 1
ATOM 1430 O O . ARG A 1 188 ? 39.001 17.885 -24.031 1.00 36.91 188 ARG A O 1
ATOM 1437 N N . ASN A 1 189 ? 38.864 18.495 -26.206 1.00 34.38 189 ASN A N 1
ATOM 1438 C CA . ASN A 1 189 ? 40.249 18.607 -26.666 1.00 34.38 189 ASN A CA 1
ATOM 1439 C C . ASN A 1 189 ? 40.227 19.007 -28.139 1.00 34.38 189 ASN A C 1
ATOM 1441 O O . ASN A 1 189 ? 39.532 18.311 -28.910 1.00 34.38 189 ASN A O 1
#

Secondary structure (DSSP, 8-state):
-----SSHHHHHHH-SEEEE---TTTHHHHHHHHHHHHHHS----EEEE-SS--HHHHHHHHTTS-GGGEEEEEEESSPPBTTTB-PEEEEESTTHHHHHHHH---SS-EEEEEESSTTHHHHHHHHHHHHHHHHHHHHHHHHHHHHHTT-HHHHHHHHHHH-HHHHHHHHHHS-TTTTGGGSSSSS--

Sequence (189 aa):
GIIDTESDEELLRRADIILSIVSPSEAAAVAHRFSRHMSLNRGNTIYVDMNAIAPQTTCSIASNFSEDCFVDGSIVGLPPRVNEYSPTIYLSGKHAQKVAHAIGDTSMLDIRVLGDEIGQASGLKMYYGTMTKGITAIVLHACVAARSLKLDGAFLDELKRSMPHGFEMANRLIPDMAYTLKRKDITRN

Organism: NCBI:txid392030

Mean predicted aligned error: 6.76 Å

Solvent-accessible surface area (backbone atoms only — not comparable to full-atom values): 10658 Å² total; per-residue (Å²): 134,92,77,89,52,98,46,71,67,53,39,59,75,73,36,62,63,45,81,42,78,59,57,57,90,44,44,59,60,52,49,53,56,49,32,55,56,51,73,75,41,93,65,86,42,30,42,30,45,40,40,82,50,53,28,70,53,52,43,62,48,45,72,62,40,58,77,87,28,38,24,29,22,22,76,49,71,64,84,62,38,88,94,77,40,55,24,37,36,32,21,4,11,78,47,19,64,59,52,50,58,72,72,47,95,50,91,48,48,43,79,44,71,79,48,59,49,64,25,53,18,23,36,52,52,49,53,52,49,49,52,59,53,48,52,44,50,51,52,50,49,52,53,54,55,31,44,78,71,73,36,41,68,62,51,50,55,48,36,47,72,78,36,50,71,58,37,56,50,47,48,68,68,53,48,62,80,79,72,54,81,61,76,79,76,78,82,81,127